Protein AF-A0A399SL39-F1 (afdb_monomer_lite)

Sequence (217 aa):
RERREREAREADARERDERDRRAREEETARQSQSQPIYVQAPVPPEKRGNRGFGVLIAVIAAILFALLYSLGTALLASVRNTDAFGEVFGRYIASPVFYVPTIAFLVLFVLLALLVNRGGWWAFVLGGLPVAILVYAAYVGTRLLQGGVMDLAPSEQALLLQRTVTFPDGILAGFLARELVTWLGAGISARGRRIKAKNVEARAEYDRKLAEQPDHR

pLDDT: mean 86.73, std 11.04, range [43.34, 98.5]

Structure (mmCIF, N/CA/C/O backbone):
data_AF-A0A399SL39-F1
#
_entry.id   AF-A0A399SL39-F1
#
loop_
_atom_site.group_PDB
_atom_site.id
_atom_site.type_symbol
_atom_site.label_atom_id
_atom_site.label_alt_id
_atom_site.label_comp_id
_atom_site.label_asym_id
_atom_site.label_entity_id
_atom_site.label_seq_id
_atom_site.pdbx_PDB_ins_code
_atom_site.Cartn_x
_atom_site.Cartn_y
_atom_site.Cartn_z
_atom_site.occupancy
_atom_site.B_iso_or_equiv
_atom_site.auth_seq_id
_atom_site.auth_comp_id
_atom_site.auth_asym_id
_atom_site.auth_atom_id
_atom_site.pdbx_PDB_model_num
ATOM 1 N N . ARG A 1 1 ? -68.298 -32.345 89.738 1.00 60.78 1 ARG A N 1
ATOM 2 C CA . ARG A 1 1 ? -68.455 -32.289 88.261 1.00 60.78 1 ARG A CA 1
ATOM 3 C C . ARG A 1 1 ? -67.929 -30.968 87.702 1.00 60.78 1 ARG A C 1
ATOM 5 O O . ARG A 1 1 ? -67.097 -31.016 86.813 1.00 60.78 1 ARG A O 1
ATOM 12 N N . GLU A 1 2 ? -68.265 -29.834 88.316 1.00 64.31 2 GLU A N 1
ATOM 13 C CA . GLU A 1 2 ? -67.859 -28.482 87.882 1.00 64.31 2 GLU A CA 1
ATOM 14 C C . GLU A 1 2 ? -66.343 -28.245 87.736 1.00 64.31 2 GLU A C 1
ATOM 16 O O . GLU A 1 2 ? -65.915 -27.561 86.812 1.00 64.31 2 GLU A O 1
ATOM 21 N N . ARG A 1 3 ? -65.504 -28.841 88.597 1.00 63.28 3 ARG A N 1
ATOM 22 C CA . ARG A 1 3 ? -64.037 -28.704 88.504 1.00 63.28 3 ARG A CA 1
ATOM 23 C C . ARG A 1 3 ? -63.455 -29.356 87.242 1.00 63.28 3 ARG A C 1
ATOM 25 O O . ARG A 1 3 ? -62.600 -28.765 86.600 1.00 63.28 3 ARG A O 1
ATOM 32 N N . ARG A 1 4 ? -63.994 -30.516 86.842 1.00 65.31 4 ARG A N 1
ATOM 33 C CA . ARG A 1 4 ? -63.589 -31.224 85.613 1.00 65.31 4 ARG A CA 1
ATOM 34 C C . ARG A 1 4 ? -64.051 -30.495 84.351 1.00 65.31 4 ARG A C 1
ATOM 36 O O . ARG A 1 4 ? -63.364 -30.533 83.344 1.00 65.31 4 ARG A O 1
ATOM 43 N N . GLU A 1 5 ? -65.196 -29.816 84.407 1.00 68.88 5 GLU A N 1
ATOM 44 C CA . GLU A 1 5 ? -65.688 -28.997 83.291 1.00 68.88 5 GLU A CA 1
ATOM 45 C C . GLU A 1 5 ? -64.889 -27.702 83.120 1.00 68.88 5 GLU A C 1
ATOM 47 O O . GLU A 1 5 ? -64.676 -27.268 81.992 1.00 68.88 5 GLU A O 1
ATOM 52 N N . ARG A 1 6 ? -64.411 -27.095 84.215 1.00 69.94 6 ARG A N 1
ATOM 53 C CA . ARG A 1 6 ? -63.476 -25.959 84.152 1.00 69.94 6 ARG A CA 1
ATOM 54 C C . ARG A 1 6 ? -62.113 -26.380 83.615 1.00 69.94 6 ARG A C 1
ATOM 56 O O . ARG A 1 6 ? -61.619 -25.738 82.700 1.00 69.94 6 ARG A O 1
ATOM 63 N N . GLU A 1 7 ? -61.570 -27.493 84.102 1.00 72.38 7 GLU A N 1
ATOM 64 C CA . GLU A 1 7 ? -60.313 -28.065 83.600 1.00 72.38 7 GLU A CA 1
ATOM 65 C C . GLU A 1 7 ? -60.412 -28.430 82.107 1.00 72.38 7 GLU A C 1
ATOM 67 O O . GLU A 1 7 ? -59.489 -28.153 81.349 1.00 72.38 7 GLU A O 1
ATOM 72 N N . ALA A 1 8 ? -61.553 -28.965 81.651 1.00 72.12 8 ALA A N 1
ATOM 73 C CA . ALA A 1 8 ? -61.793 -29.247 80.235 1.00 72.12 8 ALA A CA 1
ATOM 74 C C . ALA A 1 8 ? -61.893 -27.972 79.377 1.00 72.12 8 ALA A C 1
ATOM 76 O O . ALA A 1 8 ? -61.354 -27.938 78.275 1.00 72.12 8 ALA A O 1
ATOM 77 N N . ARG A 1 9 ? -62.539 -26.908 79.877 1.00 73.62 9 ARG A N 1
ATOM 78 C CA . ARG A 1 9 ? -62.607 -25.606 79.183 1.00 73.62 9 ARG A CA 1
ATOM 79 C C . ARG A 1 9 ? -61.253 -24.900 79.140 1.00 73.62 9 ARG A C 1
ATOM 81 O O . ARG A 1 9 ? -60.938 -24.260 78.146 1.00 73.62 9 ARG A O 1
ATOM 88 N N . GLU A 1 10 ? -60.457 -25.014 80.198 1.00 76.62 10 GLU A N 1
ATOM 89 C CA . GLU A 1 10 ? -59.098 -24.467 80.247 1.00 76.62 10 GLU A CA 1
ATOM 90 C C . GLU A 1 10 ? -58.142 -25.241 79.334 1.00 76.62 10 GLU A C 1
ATOM 92 O O . GLU A 1 10 ? -57.312 -24.625 78.669 1.00 76.62 10 GLU A O 1
ATOM 97 N N . ALA A 1 11 ? -58.272 -26.568 79.256 1.00 75.62 11 ALA A N 1
ATOM 98 C CA . ALA A 1 11 ? -57.513 -27.390 78.316 1.00 75.62 11 ALA A CA 1
ATOM 99 C C . ALA A 1 11 ? -57.854 -27.044 76.857 1.00 75.62 11 ALA A C 1
ATOM 101 O O . ALA A 1 11 ? -56.955 -26.843 76.045 1.00 75.62 11 ALA A O 1
ATOM 102 N N . ASP A 1 12 ? -59.141 -26.882 76.549 1.00 79.06 12 ASP A N 1
ATOM 103 C CA . ASP A 1 12 ? -59.622 -26.498 75.219 1.00 79.06 12 ASP A CA 1
ATOM 104 C C . ASP A 1 12 ? -59.214 -25.060 74.837 1.00 79.06 12 ASP A C 1
ATOM 106 O O . ASP A 1 12 ? -58.865 -24.783 73.690 1.00 79.06 12 ASP A O 1
ATOM 110 N N . ALA A 1 13 ? -59.172 -24.136 75.803 1.00 79.62 13 ALA A N 1
ATOM 111 C CA . ALA A 1 13 ? -58.650 -22.787 75.588 1.00 79.62 13 ALA A CA 1
ATOM 112 C C . ALA A 1 13 ? -57.142 -22.790 75.278 1.00 79.62 13 ALA A C 1
ATOM 114 O O . ALA A 1 13 ? -56.707 -22.086 74.370 1.00 79.62 13 ALA A O 1
ATOM 115 N N . ARG A 1 14 ? -56.353 -23.613 75.983 1.00 81.06 14 ARG A N 1
ATOM 116 C CA . ARG A 1 14 ? -54.909 -23.767 75.724 1.00 81.06 14 ARG A CA 1
ATOM 117 C C . ARG A 1 14 ? -54.635 -24.391 74.359 1.00 81.06 14 ARG A C 1
ATOM 119 O O . ARG A 1 14 ? -53.731 -23.942 73.663 1.00 81.06 14 ARG A O 1
ATOM 126 N N . GLU A 1 15 ? -55.430 -25.379 73.952 1.00 81.12 15 GLU A N 1
ATOM 127 C CA . GLU A 1 15 ? -55.302 -25.978 72.620 1.00 81.12 15 GLU A CA 1
ATOM 128 C C . GLU A 1 15 ? -55.581 -24.980 71.491 1.00 81.12 15 GLU A C 1
ATOM 130 O O . GLU A 1 15 ? -54.903 -25.019 70.463 1.00 81.12 15 GLU A O 1
ATOM 135 N N . ARG A 1 16 ? -56.568 -24.090 71.653 1.00 81.00 16 ARG A N 1
ATOM 136 C CA . ARG A 1 16 ? -56.848 -23.036 70.663 1.00 81.00 16 ARG A CA 1
ATOM 137 C C . ARG A 1 16 ? -55.692 -22.049 70.560 1.00 81.00 16 ARG A C 1
ATOM 139 O O . ARG A 1 16 ? -55.255 -21.752 69.454 1.00 81.00 16 ARG A O 1
ATOM 146 N N . ASP A 1 17 ? -55.160 -21.617 71.699 1.00 83.81 17 ASP A N 1
ATOM 147 C CA . ASP A 1 17 ? -54.055 -20.657 71.757 1.00 83.81 17 ASP A CA 1
ATOM 148 C C . ASP A 1 17 ? -52.772 -21.233 71.127 1.00 83.81 17 ASP A C 1
ATOM 150 O O . ASP A 1 17 ? -52.063 -20.558 70.379 1.00 83.81 17 ASP A O 1
ATOM 154 N N . GLU A 1 18 ? -52.506 -22.529 71.336 1.00 83.31 18 GLU A N 1
ATOM 155 C CA . GLU A 1 18 ? -51.413 -23.230 70.657 1.00 83.31 18 GLU A CA 1
ATOM 156 C C . GLU A 1 18 ? -51.621 -23.350 69.143 1.00 83.31 18 GLU A C 1
ATOM 158 O O . GLU A 1 18 ? -50.657 -23.202 68.388 1.00 83.31 18 GLU A O 1
ATOM 163 N N . ARG A 1 19 ? -52.848 -23.619 68.676 1.00 82.19 19 ARG A N 1
ATOM 164 C CA . ARG A 1 19 ? -53.149 -23.677 67.234 1.00 82.19 19 ARG A CA 1
ATOM 165 C C . ARG A 1 19 ? -52.957 -22.320 66.575 1.00 82.19 19 ARG A C 1
ATOM 167 O O . ARG A 1 19 ? -52.324 -22.251 65.524 1.00 82.19 19 ARG A O 1
ATOM 174 N N . ASP A 1 20 ? -53.434 -21.257 67.210 1.00 83.75 20 ASP A N 1
ATOM 175 C CA . ASP A 1 20 ? -53.299 -19.893 66.701 1.00 83.75 20 ASP A CA 1
ATOM 176 C C . ASP A 1 20 ? -51.832 -19.452 66.665 1.00 83.75 20 ASP A C 1
ATOM 178 O O . ASP A 1 20 ? -51.398 -18.777 65.729 1.00 83.75 20 ASP A O 1
ATOM 182 N N . ARG A 1 21 ? -51.033 -19.877 67.650 1.00 82.19 21 ARG A N 1
ATOM 183 C CA . ARG A 1 21 ? -49.592 -19.620 67.676 1.00 82.19 21 ARG A CA 1
ATOM 184 C C . ARG A 1 21 ? -48.855 -20.346 66.550 1.00 82.19 21 ARG A C 1
ATOM 186 O O . ARG A 1 21 ? -48.078 -19.711 65.843 1.00 82.19 21 ARG A O 1
ATOM 193 N N . ARG A 1 22 ? -49.149 -21.632 66.326 1.00 83.31 22 ARG A N 1
ATOM 194 C CA . ARG A 1 22 ? -48.577 -22.405 65.206 1.00 83.31 22 ARG A CA 1
ATOM 195 C C . ARG A 1 22 ? -48.982 -21.824 63.854 1.00 83.31 22 ARG A C 1
ATOM 197 O O . ARG A 1 22 ? -48.139 -21.710 62.975 1.00 83.31 22 ARG A O 1
ATOM 204 N N . ALA A 1 23 ? -50.234 -21.388 63.707 1.00 80.50 23 ALA A N 1
ATOM 205 C CA . ALA A 1 23 ? -50.705 -20.741 62.485 1.00 80.50 23 ALA A CA 1
ATOM 206 C C . ALA A 1 23 ? -49.932 -19.445 62.189 1.00 80.50 23 ALA A C 1
ATOM 208 O O . ALA A 1 23 ? -49.506 -19.236 61.055 1.00 80.50 23 ALA A O 1
ATOM 209 N N . ARG A 1 24 ? -49.667 -18.613 63.208 1.00 80.56 24 ARG A N 1
ATOM 210 C CA . ARG A 1 24 ? -48.833 -17.407 63.052 1.00 80.56 24 ARG A CA 1
ATOM 211 C C . ARG A 1 24 ? -47.381 -17.741 62.729 1.00 80.56 24 ARG A C 1
ATOM 213 O O . ARG A 1 24 ? -46.778 -17.068 61.899 1.00 80.56 24 ARG A O 1
ATOM 220 N N . GLU A 1 25 ? -46.809 -18.760 63.362 1.00 79.62 25 GLU A N 1
ATOM 221 C CA . GLU A 1 25 ? -45.439 -19.211 63.085 1.00 79.62 25 GLU A CA 1
ATOM 222 C C . GLU A 1 25 ? -45.306 -19.747 61.649 1.00 79.62 25 GLU A C 1
ATOM 224 O O . GLU A 1 25 ? -44.358 -19.392 60.948 1.00 79.62 25 GLU A O 1
ATOM 229 N N . GLU A 1 26 ? -46.290 -20.510 61.166 1.00 75.62 26 GLU A N 1
ATOM 230 C CA . GLU A 1 26 ? -46.360 -20.972 59.777 1.00 75.62 26 GLU A CA 1
ATOM 231 C C . GLU A 1 26 ? -46.535 -19.817 58.783 1.00 75.62 26 GLU A C 1
ATOM 233 O O . GLU A 1 26 ? -45.897 -19.806 57.730 1.00 75.62 26 GLU A O 1
ATOM 238 N N . GLU A 1 27 ? -47.372 -18.830 59.102 1.00 72.44 27 GLU A N 1
ATOM 239 C CA . GLU A 1 27 ? -47.588 -17.653 58.257 1.00 72.44 27 GLU A CA 1
ATOM 240 C C . GLU A 1 27 ? -46.321 -16.786 58.167 1.00 72.44 27 GLU A C 1
ATOM 242 O O . GLU A 1 27 ? -45.929 -16.354 57.080 1.00 72.44 27 GLU A O 1
ATOM 247 N N . THR A 1 28 ? -45.602 -16.640 59.284 1.00 71.31 28 THR A N 1
ATOM 248 C CA . THR A 1 28 ? -44.315 -15.926 59.353 1.00 71.31 28 THR A CA 1
ATOM 249 C C . THR A 1 28 ? -43.212 -16.680 58.598 1.00 71.31 28 THR A C 1
ATOM 251 O O . THR A 1 28 ? -42.404 -16.073 57.887 1.00 71.31 28 THR A O 1
ATOM 254 N N . ALA A 1 29 ? -43.196 -18.014 58.691 1.00 67.88 29 ALA A N 1
ATOM 255 C CA . ALA A 1 29 ? -42.270 -18.868 57.949 1.00 67.88 29 ALA A CA 1
ATOM 256 C C . ALA A 1 29 ? -42.521 -18.822 56.432 1.00 67.88 29 ALA A C 1
ATOM 258 O O . ALA A 1 29 ? -41.568 -18.809 55.652 1.00 67.88 29 ALA A O 1
ATOM 259 N N . ARG A 1 30 ? -43.789 -18.738 56.002 1.00 64.38 30 ARG A N 1
ATOM 260 C CA . ARG A 1 30 ? -44.157 -18.569 54.586 1.00 64.38 30 ARG A CA 1
ATOM 261 C C . ARG A 1 30 ? -43.791 -17.184 54.053 1.00 64.38 30 ARG A C 1
ATOM 263 O O . ARG A 1 30 ? -43.319 -17.091 52.926 1.00 64.38 30 ARG A O 1
ATOM 270 N N . GLN A 1 31 ? -43.942 -16.127 54.854 1.00 61.81 31 GLN A N 1
ATOM 271 C CA . GLN A 1 31 ? -43.540 -14.769 54.460 1.00 61.81 31 GLN A CA 1
ATOM 272 C C . GLN A 1 31 ? -42.016 -14.589 54.341 1.00 61.81 31 GLN A C 1
ATOM 274 O O . GLN A 1 31 ? -41.569 -13.715 53.603 1.00 61.81 31 GLN A O 1
ATOM 279 N N . SER A 1 32 ? -41.211 -15.427 55.003 1.00 60.56 32 SER A N 1
ATOM 280 C CA . SER A 1 32 ? -39.740 -15.352 54.940 1.00 60.56 32 SER A CA 1
ATOM 281 C C . SER A 1 32 ? -39.110 -16.120 53.767 1.00 60.56 32 SER A C 1
ATOM 283 O O . SER A 1 32 ? -37.898 -16.040 53.567 1.00 60.56 32 SER A O 1
ATOM 285 N N . GLN A 1 33 ? -39.892 -16.835 52.948 1.00 58.19 33 GLN A N 1
ATOM 286 C CA . GLN A 1 33 ? -39.386 -17.471 51.725 1.00 58.19 33 GLN A CA 1
ATOM 287 C C . GLN A 1 33 ? -39.310 -16.460 50.570 1.00 58.19 33 GLN A C 1
ATOM 289 O O . GLN A 1 33 ? -40.060 -16.524 49.598 1.00 58.19 33 GLN A O 1
ATOM 294 N N . SER A 1 34 ? -38.376 -15.514 50.677 1.00 57.47 34 SER A N 1
ATOM 295 C CA . SER A 1 34 ? -37.960 -14.676 49.551 1.00 57.47 34 SER A CA 1
ATOM 296 C C . SER A 1 34 ? -37.278 -15.570 48.514 1.00 57.47 34 SER A C 1
ATOM 298 O O . SER A 1 34 ? -36.166 -16.052 48.735 1.00 57.47 34 SER A O 1
ATOM 300 N N . GLN A 1 35 ? -37.965 -15.869 47.410 1.00 59.47 35 GLN A N 1
ATOM 301 C CA . GLN A 1 35 ? -37.360 -16.656 46.341 1.00 59.47 35 GLN A CA 1
ATOM 302 C C . GLN A 1 35 ? -36.210 -15.861 45.704 1.00 59.47 35 GLN A C 1
ATOM 304 O O . GLN A 1 35 ? -36.414 -14.703 45.330 1.00 59.47 35 GLN A O 1
ATOM 309 N N . PRO A 1 36 ? -35.009 -16.448 45.562 1.00 60.78 36 PRO A N 1
ATOM 310 C CA . PRO A 1 36 ? -33.877 -15.749 44.977 1.00 60.78 36 PRO A CA 1
ATOM 311 C C . PRO A 1 36 ? -34.174 -15.400 43.513 1.00 60.78 36 PRO A C 1
ATOM 313 O O . PRO A 1 36 ? -34.357 -16.272 42.663 1.00 60.78 36 PRO A O 1
ATOM 316 N N . ILE A 1 37 ? -34.225 -14.100 43.218 1.00 64.38 37 ILE A N 1
ATOM 317 C CA . ILE A 1 37 ? -34.306 -13.581 41.852 1.00 64.38 37 ILE A CA 1
ATOM 318 C C . ILE A 1 37 ? -32.942 -13.818 41.200 1.00 64.38 37 ILE A C 1
ATOM 320 O O . ILE A 1 37 ? -31.954 -13.175 41.550 1.00 64.38 37 ILE A O 1
ATOM 324 N N . TYR A 1 38 ? -32.884 -14.745 40.244 1.00 54.91 38 TYR A N 1
ATOM 325 C CA . TYR A 1 38 ? -31.693 -14.979 39.431 1.00 54.91 38 TYR A CA 1
ATOM 326 C C . TYR A 1 38 ? -31.465 -13.788 38.493 1.00 54.91 38 TYR A C 1
ATOM 328 O O . TYR A 1 38 ? -32.036 -13.703 37.404 1.00 54.91 38 TYR A O 1
ATOM 336 N N . VAL A 1 39 ? -30.622 -12.850 38.920 1.00 66.06 39 VAL A N 1
ATOM 337 C CA . VAL A 1 39 ? -30.090 -11.791 38.059 1.00 66.06 39 VAL A CA 1
ATOM 338 C C . VAL A 1 39 ? -29.145 -12.421 37.041 1.00 66.06 39 VAL A C 1
ATOM 340 O O . VAL A 1 39 ? -28.149 -13.048 37.397 1.00 66.06 39 VAL A O 1
ATOM 343 N N . GLN A 1 40 ? -29.462 -12.273 35.755 1.00 65.50 40 GLN A N 1
ATOM 344 C CA . GLN A 1 40 ? -28.566 -12.706 34.687 1.00 65.50 40 GLN A CA 1
ATOM 345 C C . GLN A 1 40 ? -27.257 -11.915 34.784 1.00 65.50 40 GLN A C 1
ATOM 347 O O . GLN A 1 40 ? -27.268 -10.681 34.792 1.00 65.50 40 GLN A O 1
ATOM 352 N N . ALA A 1 41 ? -26.130 -12.624 34.865 1.00 65.44 41 ALA A N 1
ATOM 353 C CA . ALA A 1 41 ? -24.814 -12.003 34.809 1.00 65.44 41 ALA A CA 1
ATOM 354 C C . ALA A 1 41 ? -24.672 -11.220 33.485 1.00 65.44 41 ALA A C 1
ATOM 356 O O . ALA A 1 41 ? -25.094 -11.726 32.437 1.00 65.44 41 ALA A O 1
ATOM 357 N N . PRO A 1 42 ? -24.099 -10.002 33.485 1.00 69.25 42 PRO A N 1
ATOM 358 C CA . PRO A 1 42 ? -23.932 -9.233 32.263 1.00 69.25 42 PRO A CA 1
ATOM 359 C C . PRO A 1 42 ? -23.051 -10.016 31.282 1.00 69.25 42 PRO A C 1
ATOM 361 O O . PRO A 1 42 ? -22.055 -10.622 31.677 1.00 69.25 42 PRO A O 1
ATOM 364 N N . VAL A 1 43 ? -23.391 -10.005 29.992 1.00 75.50 43 VAL A N 1
ATOM 365 C CA . VAL A 1 43 ? -22.576 -10.662 28.958 1.00 75.50 43 VAL A CA 1
ATOM 366 C C . VAL A 1 43 ? -21.436 -9.722 28.546 1.00 75.50 43 VAL A C 1
ATOM 368 O O . VAL A 1 43 ? -21.699 -8.551 28.250 1.00 75.50 43 VAL A O 1
ATOM 371 N N . PRO A 1 44 ? -20.168 -10.178 28.519 1.00 76.06 44 PRO A N 1
ATOM 372 C CA . PRO A 1 44 ? -19.044 -9.325 28.151 1.00 76.06 44 PRO A CA 1
ATOM 373 C C . PRO A 1 44 ? -19.155 -8.839 26.696 1.00 76.06 44 PRO A C 1
ATOM 375 O O . PRO A 1 44 ? -19.464 -9.632 25.806 1.00 76.06 44 PRO A O 1
ATOM 378 N N . PRO A 1 45 ? -18.863 -7.552 26.416 1.00 81.06 45 PRO A N 1
ATOM 379 C CA . PRO A 1 45 ? -18.994 -7.002 25.073 1.00 81.06 45 PRO A CA 1
ATOM 380 C C . PRO A 1 45 ? -17.917 -7.551 24.129 1.00 81.06 45 PRO A C 1
ATOM 382 O O . PRO A 1 45 ? -16.725 -7.586 24.459 1.00 81.06 45 PRO A O 1
ATOM 385 N N . GLU A 1 46 ? -18.321 -7.917 22.912 1.00 80.81 46 GLU A N 1
ATOM 386 C CA . GLU A 1 46 ? -17.395 -8.357 21.870 1.00 80.81 46 GLU A CA 1
ATOM 387 C C . GLU A 1 46 ? -16.502 -7.211 21.374 1.00 80.81 46 GLU A C 1
ATOM 389 O O . GLU A 1 46 ? -16.952 -6.105 21.053 1.00 80.81 46 GLU A O 1
ATOM 394 N N . LYS A 1 47 ? -15.198 -7.481 21.251 1.00 74.44 47 LYS A N 1
ATOM 395 C CA . LYS A 1 47 ? -14.230 -6.498 20.752 1.00 74.44 47 LYS A CA 1
ATOM 396 C C . LYS A 1 47 ? -14.339 -6.379 19.233 1.00 74.44 47 LYS A C 1
ATOM 398 O O . LYS A 1 47 ? -13.798 -7.204 18.500 1.00 74.44 47 LYS A O 1
ATOM 403 N N . ARG A 1 48 ? -14.941 -5.293 18.742 1.00 77.94 48 ARG A N 1
ATOM 404 C CA . ARG A 1 48 ? -14.971 -4.990 17.300 1.00 77.94 48 ARG A CA 1
ATOM 405 C C . ARG A 1 48 ? -13.557 -4.704 16.777 1.00 77.94 48 ARG A C 1
ATOM 407 O O . ARG A 1 48 ? -12.824 -3.905 17.366 1.00 77.94 48 ARG A O 1
ATOM 414 N N . GLY A 1 49 ? -13.169 -5.349 15.675 1.00 78.81 49 GLY A N 1
ATOM 415 C CA . GLY A 1 49 ? -11.861 -5.184 15.025 1.00 78.81 49 GLY A CA 1
ATOM 416 C C . GLY A 1 49 ? -11.872 -4.208 13.840 1.00 78.81 49 GLY A C 1
ATOM 417 O O . GLY A 1 49 ? -12.920 -3.919 13.273 1.00 78.81 49 GLY A O 1
ATOM 418 N N . ASN A 1 50 ? -10.690 -3.727 13.433 1.00 87.38 50 ASN A N 1
ATOM 419 C CA . ASN A 1 50 ? -10.505 -2.860 12.252 1.00 87.38 50 ASN A CA 1
ATOM 420 C C . ASN A 1 50 ? -9.766 -3.566 11.093 1.00 87.38 50 ASN A C 1
ATOM 422 O O . ASN A 1 50 ? -9.506 -2.961 10.057 1.00 87.38 50 ASN A O 1
ATOM 426 N N . ARG A 1 51 ? -9.420 -4.851 11.260 1.00 87.94 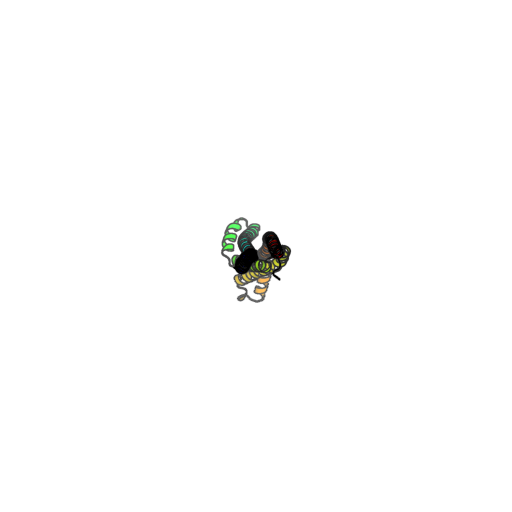51 ARG A N 1
ATOM 427 C CA . ARG A 1 51 ? -8.563 -5.603 10.326 1.00 87.94 51 ARG A CA 1
ATOM 428 C C . ARG A 1 51 ? -9.157 -5.693 8.921 1.00 87.94 51 ARG A C 1
ATOM 430 O O . ARG A 1 51 ? -8.482 -5.344 7.964 1.00 87.94 51 ARG A O 1
ATOM 437 N N . GLY A 1 52 ? -10.430 -6.083 8.808 1.00 89.12 52 GLY A N 1
ATOM 438 C CA . GLY A 1 52 ? -11.105 -6.204 7.510 1.00 89.12 52 GLY A CA 1
ATOM 439 C C . GLY A 1 52 ? -11.191 -4.877 6.752 1.00 89.12 52 GLY A C 1
ATOM 440 O O . GLY A 1 52 ? -10.982 -4.841 5.545 1.00 89.12 52 GLY A O 1
ATOM 441 N N . PHE A 1 53 ? -11.400 -3.766 7.466 1.00 91.88 53 PHE A N 1
ATOM 442 C CA . PHE A 1 53 ? -11.375 -2.437 6.853 1.00 91.88 53 PHE A CA 1
ATOM 443 C C . PHE A 1 53 ? -9.976 -2.070 6.344 1.00 91.88 53 PHE A C 1
ATOM 445 O O . PHE A 1 53 ? -9.852 -1.527 5.253 1.00 91.88 53 PHE A O 1
ATOM 452 N N . GLY A 1 54 ? -8.925 -2.407 7.098 1.00 93.62 54 GLY A N 1
ATOM 453 C CA . GLY A 1 54 ? -7.544 -2.216 6.654 1.00 93.62 54 GLY A CA 1
ATOM 454 C C . GLY A 1 54 ? -7.232 -2.961 5.353 1.00 93.62 54 GLY A C 1
ATOM 455 O O . GLY A 1 54 ? -6.674 -2.366 4.437 1.00 93.62 54 GLY A O 1
ATOM 456 N N . VAL A 1 55 ? -7.661 -4.223 5.239 1.00 95.94 55 VAL A N 1
ATOM 457 C CA . VAL A 1 55 ? -7.494 -5.025 4.013 1.00 95.94 55 VAL A CA 1
ATOM 458 C C . VAL A 1 55 ? -8.258 -4.413 2.838 1.00 95.94 55 VAL A C 1
ATOM 460 O O . VAL A 1 55 ? -7.687 -4.256 1.764 1.00 95.94 55 VAL A O 1
ATOM 463 N N . LEU A 1 56 ? -9.518 -4.009 3.039 1.00 96.19 56 LEU A N 1
ATOM 464 C CA . LEU A 1 56 ? -10.314 -3.354 1.995 1.00 96.19 56 LEU A CA 1
ATOM 465 C C . LEU A 1 56 ? -9.622 -2.093 1.461 1.00 96.19 56 LEU A C 1
ATOM 467 O O . LEU A 1 56 ? -9.523 -1.902 0.251 1.00 96.19 56 LEU A O 1
ATOM 471 N N . ILE A 1 57 ? -9.116 -1.246 2.360 1.00 96.31 57 ILE A N 1
ATOM 472 C CA . ILE A 1 57 ? -8.395 -0.034 1.968 1.00 96.31 57 ILE A CA 1
ATOM 473 C C . ILE A 1 57 ? -7.098 -0.375 1.230 1.00 96.31 57 ILE A C 1
ATOM 475 O O . ILE A 1 57 ? -6.784 0.299 0.255 1.00 96.31 57 ILE A O 1
ATOM 479 N N . ALA A 1 58 ? -6.373 -1.421 1.631 1.00 96.75 58 ALA A N 1
ATOM 480 C CA . ALA A 1 58 ? -5.175 -1.859 0.919 1.00 96.75 58 ALA A CA 1
ATOM 481 C C . ALA A 1 58 ? -5.482 -2.352 -0.510 1.00 96.75 58 ALA A C 1
ATOM 483 O O . ALA A 1 58 ? -4.729 -2.050 -1.432 1.00 96.75 58 ALA A O 1
ATOM 484 N N . VAL A 1 59 ? -6.614 -3.031 -0.724 1.00 98.12 59 VAL A N 1
ATOM 485 C CA . VAL A 1 59 ? -7.072 -3.420 -2.072 1.00 98.12 59 VAL A CA 1
ATOM 486 C C . VAL A 1 59 ? -7.399 -2.189 -2.919 1.00 98.12 59 VAL A C 1
ATOM 488 O O . VAL A 1 59 ? -6.921 -2.075 -4.045 1.00 98.12 59 VAL A O 1
ATOM 491 N N . ILE A 1 60 ? -8.153 -1.230 -2.371 1.00 98.12 60 ILE A N 1
ATOM 492 C CA . ILE A 1 60 ? -8.456 0.036 -3.061 1.00 98.12 60 ILE A CA 1
ATOM 493 C C 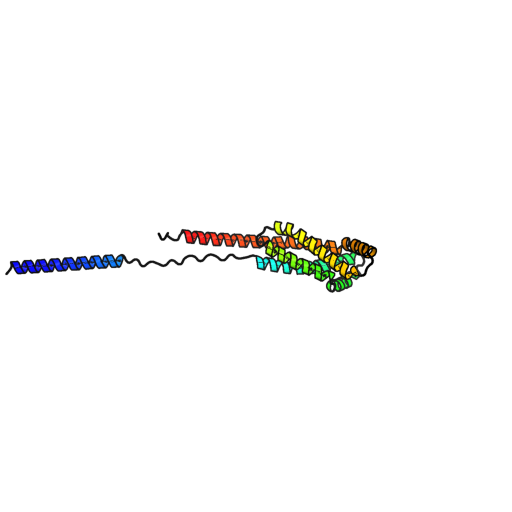. ILE A 1 60 ? -7.160 0.783 -3.395 1.00 98.12 60 ILE A C 1
ATOM 495 O O . ILE A 1 60 ? -6.995 1.283 -4.506 1.00 98.12 60 ILE A O 1
ATOM 499 N N . ALA A 1 61 ? -6.215 0.817 -2.458 1.00 97.69 61 ALA A N 1
ATOM 500 C CA . ALA A 1 61 ? -4.911 1.423 -2.660 1.00 97.69 61 ALA A CA 1
ATOM 501 C C . ALA A 1 61 ? -4.139 0.763 -3.799 1.00 97.69 61 ALA A C 1
ATOM 503 O O . ALA A 1 61 ? -3.494 1.468 -4.561 1.00 97.69 61 ALA A O 1
ATOM 504 N N . ALA A 1 62 ? -4.195 -0.564 -3.928 1.00 98.06 62 ALA A N 1
ATOM 505 C CA . ALA A 1 62 ? -3.507 -1.276 -4.999 1.00 98.06 62 ALA A CA 1
ATOM 506 C C . ALA A 1 62 ? -4.108 -0.968 -6.374 1.00 98.06 62 ALA A C 1
ATOM 508 O O . ALA A 1 62 ? -3.370 -0.807 -7.341 1.00 98.06 62 ALA A O 1
ATOM 509 N N . ILE A 1 63 ? -5.432 -0.809 -6.456 1.00 97.69 63 ILE A N 1
ATOM 510 C CA . ILE A 1 63 ? -6.103 -0.365 -7.686 1.00 97.69 63 ILE A CA 1
ATOM 511 C C . ILE A 1 63 ? -5.661 1.061 -8.046 1.00 97.69 63 ILE A C 1
ATOM 513 O O . ILE A 1 63 ? -5.300 1.326 -9.191 1.00 97.69 63 ILE A O 1
ATOM 517 N N . LEU A 1 64 ? -5.635 1.971 -7.065 1.00 98.00 64 LEU A N 1
ATOM 518 C CA . LEU A 1 64 ? -5.146 3.338 -7.266 1.00 98.00 64 LEU A CA 1
ATOM 519 C C . LEU A 1 64 ? -3.667 3.362 -7.655 1.00 98.00 64 LEU A C 1
ATOM 521 O O . LEU A 1 64 ? -3.289 4.109 -8.550 1.00 98.00 64 LEU A O 1
ATOM 525 N N . PHE A 1 65 ? -2.846 2.527 -7.021 1.00 98.00 65 PHE A N 1
ATOM 526 C CA . PHE A 1 65 ? -1.436 2.369 -7.347 1.00 98.00 65 PHE A CA 1
ATOM 527 C C . PHE A 1 65 ? -1.273 1.956 -8.804 1.00 98.00 65 PHE A C 1
ATOM 529 O O . PHE A 1 65 ? -0.586 2.643 -9.547 1.00 98.00 65 PHE A O 1
ATOM 536 N N . ALA A 1 66 ? -1.955 0.893 -9.231 1.00 96.19 66 ALA A N 1
ATOM 537 C CA . ALA A 1 66 ? -1.904 0.397 -10.599 1.00 96.19 66 ALA A CA 1
ATOM 538 C C . ALA A 1 66 ? -2.289 1.488 -11.614 1.00 96.19 66 ALA A C 1
ATOM 540 O O . ALA A 1 66 ? -1.582 1.728 -12.598 1.00 96.19 66 ALA A O 1
ATOM 541 N N . LEU A 1 67 ? -3.385 2.200 -11.349 1.00 95.50 67 LEU A N 1
ATOM 542 C CA . LEU A 1 67 ? -3.864 3.266 -12.222 1.00 95.50 67 LEU A CA 1
ATOM 543 C C . LEU A 1 67 ? -2.877 4.440 -12.293 1.00 95.50 67 LEU A C 1
ATOM 545 O O . LEU A 1 67 ? -2.495 4.856 -13.383 1.00 95.50 67 LEU A O 1
ATOM 549 N N . LEU A 1 68 ? -2.417 4.949 -11.149 1.00 96.19 68 LEU A N 1
ATOM 550 C CA . LEU A 1 68 ? -1.471 6.067 -11.099 1.00 96.19 68 LEU A CA 1
ATOM 551 C C . LEU A 1 68 ? -0.105 5.690 -11.671 1.00 96.19 68 LEU A C 1
ATOM 553 O O . LEU A 1 68 ? 0.550 6.517 -12.302 1.00 96.19 68 LEU A O 1
ATOM 557 N N . TYR A 1 69 ? 0.321 4.447 -11.474 1.00 94.38 69 TYR A N 1
ATOM 558 C CA . TYR A 1 69 ? 1.613 3.967 -11.929 1.00 94.38 69 TYR A CA 1
ATOM 559 C C . TYR A 1 69 ? 1.662 3.806 -13.451 1.00 94.38 69 TYR A C 1
ATOM 561 O O . TYR A 1 69 ? 2.589 4.300 -14.099 1.00 94.38 69 TYR A O 1
ATOM 569 N N . SER A 1 70 ? 0.633 3.182 -14.033 1.00 93.12 70 SER A N 1
ATOM 570 C CA . SER A 1 70 ? 0.494 3.049 -15.489 1.00 93.12 70 SER A CA 1
ATOM 571 C C . SER A 1 70 ? 0.334 4.411 -16.166 1.00 93.12 70 SER A C 1
ATOM 573 O O . SER A 1 70 ? 1.051 4.710 -17.122 1.00 93.12 70 SER A O 1
ATOM 575 N N . LEU A 1 71 ? -0.535 5.272 -15.625 1.00 93.88 71 LEU A N 1
ATOM 576 C CA . LEU A 1 71 ? -0.745 6.620 -16.143 1.00 93.88 71 LEU A CA 1
ATOM 577 C C . LEU A 1 71 ? 0.526 7.467 -16.043 1.00 93.88 71 LEU A C 1
ATOM 579 O O . LEU A 1 71 ? 0.921 8.095 -17.020 1.00 93.88 71 LEU A O 1
ATOM 583 N N . GLY A 1 72 ? 1.197 7.455 -14.890 1.00 93.06 72 GLY A N 1
ATOM 584 C CA . GLY A 1 72 ? 2.429 8.210 -14.679 1.00 93.06 72 GLY A CA 1
ATOM 585 C C . GLY A 1 72 ? 3.564 7.742 -15.588 1.00 93.06 72 GLY A C 1
ATOM 586 O O . GLY A 1 72 ? 4.292 8.572 -16.126 1.00 93.06 72 GLY A O 1
ATOM 587 N N . THR A 1 73 ? 3.670 6.439 -15.853 1.00 90.75 73 THR A N 1
ATOM 588 C CA . THR A 1 73 ? 4.666 5.909 -16.796 1.00 90.75 73 THR A CA 1
ATOM 589 C C . THR A 1 73 ? 4.371 6.338 -18.234 1.00 90.75 73 THR A C 1
ATOM 591 O O . THR A 1 73 ? 5.279 6.764 -18.950 1.00 90.75 73 THR A O 1
ATOM 594 N N . ALA A 1 74 ? 3.105 6.290 -18.657 1.00 91.00 74 ALA A N 1
ATOM 595 C CA . ALA A 1 74 ? 2.702 6.763 -19.978 1.00 91.00 74 ALA A CA 1
ATOM 596 C C . ALA A 1 74 ? 2.911 8.283 -20.133 1.00 91.00 74 ALA A C 1
ATOM 598 O O . ALA A 1 74 ? 3.417 8.734 -21.163 1.00 91.00 74 ALA A O 1
ATOM 599 N N . LEU A 1 75 ? 2.619 9.074 -19.092 1.00 92.31 75 LEU A N 1
ATOM 600 C CA . LEU A 1 75 ? 2.920 10.510 -19.051 1.00 92.31 75 LEU A CA 1
ATOM 601 C C . LEU A 1 75 ? 4.424 10.775 -19.188 1.00 92.31 75 LEU A C 1
ATOM 603 O O . LEU A 1 75 ? 4.819 11.601 -20.005 1.00 92.31 75 LEU A O 1
ATOM 607 N N . LEU A 1 76 ? 5.267 10.051 -18.443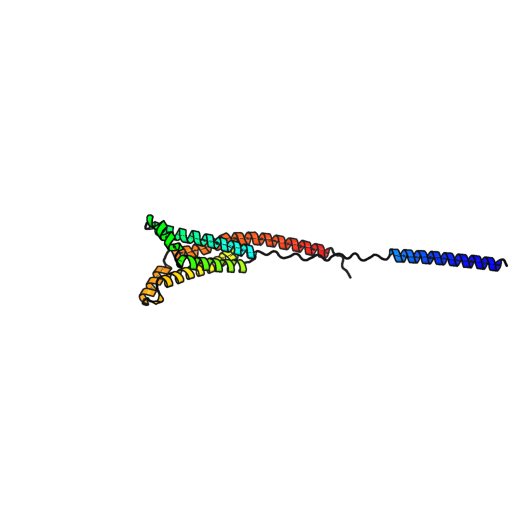 1.00 91.19 76 LEU A N 1
ATOM 608 C CA . LEU A 1 76 ? 6.726 10.187 -18.521 1.00 91.19 76 LEU A CA 1
ATOM 609 C C . LEU A 1 76 ? 7.260 9.897 -19.929 1.00 91.19 76 LEU A C 1
ATOM 611 O O . LEU A 1 76 ? 8.162 10.592 -20.398 1.00 91.19 76 LEU A O 1
ATOM 615 N N . ALA A 1 77 ? 6.700 8.905 -20.625 1.00 87.69 77 ALA A N 1
ATOM 616 C CA . ALA A 1 77 ? 7.052 8.636 -22.018 1.00 87.69 77 ALA A CA 1
ATOM 617 C C . ALA A 1 77 ? 6.595 9.764 -22.961 1.00 87.69 77 ALA A C 1
ATOM 619 O O . ALA A 1 77 ? 7.336 10.156 -23.867 1.00 87.69 77 ALA A O 1
ATOM 620 N N . SER A 1 78 ? 5.420 10.336 -22.692 1.00 89.88 78 SER A N 1
ATOM 621 C CA . SER A 1 78 ? 4.814 11.40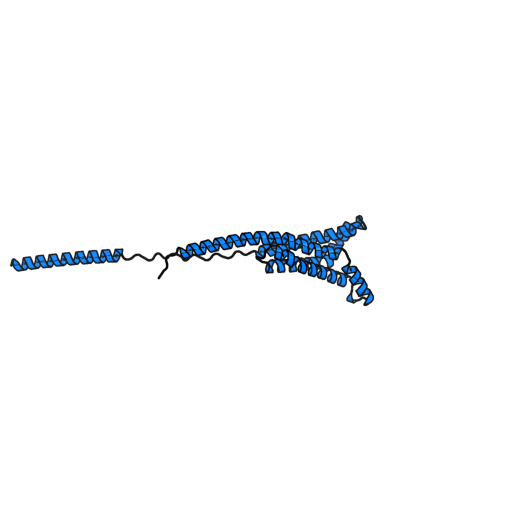2 -23.500 1.00 89.88 78 SER A CA 1
ATOM 622 C C . SER A 1 78 ? 5.604 12.712 -23.481 1.00 89.88 78 SER A C 1
ATOM 624 O O . SER A 1 78 ? 5.516 13.494 -24.422 1.00 89.88 78 SER A O 1
ATOM 626 N N . VAL A 1 79 ? 6.434 12.929 -22.451 1.00 89.88 79 VAL A N 1
ATOM 627 C CA . VAL A 1 79 ? 7.363 14.074 -22.374 1.00 89.88 79 VAL A CA 1
ATOM 628 C C . VAL A 1 79 ? 8.357 14.078 -23.541 1.00 89.88 79 VAL A C 1
ATOM 630 O O . VAL A 1 79 ? 8.783 15.141 -23.980 1.00 89.88 79 VAL A O 1
ATOM 633 N N . ARG A 1 80 ? 8.744 12.899 -24.044 1.00 87.81 80 ARG A N 1
ATOM 634 C CA . ARG A 1 80 ? 9.689 12.770 -25.167 1.00 87.81 80 ARG A CA 1
ATOM 635 C C . ARG A 1 80 ? 8.990 12.640 -26.515 1.00 87.81 80 ARG A C 1
ATOM 637 O O . ARG A 1 80 ? 9.560 13.035 -27.525 1.00 87.81 80 ARG A O 1
ATOM 644 N N . ASN A 1 81 ? 7.798 12.051 -26.530 1.00 89.38 81 ASN A N 1
ATOM 645 C CA . ASN A 1 81 ? 6.992 11.860 -27.729 1.00 89.38 81 ASN A CA 1
ATOM 646 C C . ASN A 1 81 ? 5.506 11.846 -27.349 1.00 89.38 81 ASN A C 1
ATOM 648 O O . ASN A 1 81 ? 5.031 10.865 -26.781 1.00 89.38 81 ASN A O 1
ATOM 652 N N . THR A 1 82 ? 4.778 12.915 -27.673 1.00 86.81 82 THR A N 1
ATOM 653 C CA . THR A 1 82 ? 3.380 13.114 -27.261 1.00 86.81 82 THR A CA 1
ATOM 654 C C . THR A 1 82 ? 2.434 12.028 -27.783 1.00 86.81 82 THR A C 1
ATOM 656 O O . THR A 1 82 ? 1.503 11.646 -27.077 1.00 86.81 82 THR A O 1
ATOM 659 N N . ASP A 1 83 ? 2.716 11.454 -28.954 1.00 90.44 83 ASP A N 1
ATOM 660 C CA . ASP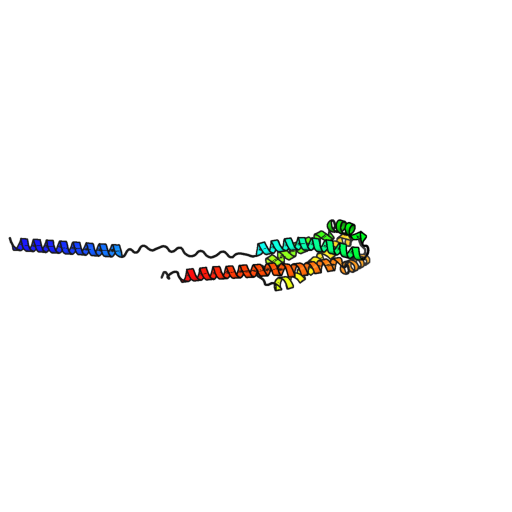 A 1 83 ? 1.874 10.418 -29.566 1.00 90.44 83 ASP A CA 1
ATOM 661 C C . ASP A 1 83 ? 2.092 9.028 -28.943 1.00 90.44 83 ASP A C 1
ATOM 663 O O . ASP A 1 83 ? 1.283 8.116 -29.119 1.00 90.44 83 ASP A O 1
ATOM 667 N N . ALA A 1 84 ? 3.160 8.855 -28.156 1.00 87.44 84 ALA A N 1
ATOM 668 C CA . ALA A 1 84 ? 3.512 7.570 -27.555 1.00 87.44 84 ALA A CA 1
ATOM 669 C C . ALA A 1 84 ? 2.590 7.158 -26.394 1.00 87.44 84 ALA A C 1
ATOM 671 O O . ALA A 1 84 ? 2.665 6.014 -25.946 1.00 87.44 84 ALA A O 1
ATOM 672 N N . PHE A 1 85 ? 1.728 8.053 -25.890 1.00 90.62 85 PHE A N 1
ATOM 673 C CA . PHE A 1 85 ? 0.916 7.803 -24.695 1.00 90.62 85 PHE A CA 1
ATOM 674 C C . PHE A 1 85 ? 0.105 6.504 -24.790 1.00 90.62 85 PHE A C 1
ATOM 676 O O . PHE A 1 85 ? 0.232 5.629 -23.932 1.00 90.62 85 PHE A O 1
ATOM 683 N N . GLY A 1 86 ? -0.716 6.368 -25.839 1.00 87.81 86 GLY A N 1
ATOM 684 C CA . GLY A 1 86 ? -1.639 5.239 -25.988 1.00 87.81 86 GLY A CA 1
ATOM 685 C C . GLY A 1 86 ? -0.915 3.905 -26.172 1.00 87.81 86 GLY A C 1
ATOM 686 O O . GLY A 1 86 ? -1.258 2.918 -25.519 1.00 87.81 86 GLY A O 1
ATOM 687 N N . GLU A 1 87 ? 0.129 3.888 -27.005 1.00 89.50 87 GLU A N 1
ATOM 688 C CA . GLU A 1 87 ? 0.953 2.698 -27.244 1.00 89.50 87 GLU A CA 1
ATOM 689 C C . GLU A 1 87 ? 1.675 2.256 -25.967 1.00 89.50 87 GLU A C 1
ATOM 691 O O . GLU A 1 87 ? 1.619 1.081 -25.589 1.00 89.50 87 GLU A O 1
ATOM 696 N N . VAL A 1 88 ? 2.336 3.194 -25.279 1.00 87.25 88 VAL A N 1
ATOM 697 C CA . VAL A 1 88 ? 3.090 2.903 -24.057 1.00 87.25 88 VAL A CA 1
ATOM 698 C C . VAL A 1 88 ? 2.151 2.431 -22.963 1.00 87.25 88 VAL A C 1
ATOM 700 O O . VAL A 1 88 ? 2.442 1.417 -22.341 1.00 87.25 88 VAL A O 1
ATOM 703 N N . PHE A 1 89 ? 1.017 3.100 -22.754 1.00 89.25 89 PHE A N 1
ATOM 704 C CA . PHE A 1 89 ? 0.032 2.700 -21.752 1.00 89.25 89 PHE A CA 1
ATOM 705 C C . PHE A 1 89 ? -0.471 1.266 -21.983 1.00 89.25 89 PHE A C 1
ATOM 707 O O . PHE A 1 89 ? -0.420 0.442 -21.067 1.00 89.25 89 PHE A O 1
ATOM 714 N N . GLY A 1 90 ? -0.878 0.940 -23.216 1.00 89.25 90 GLY A N 1
ATOM 715 C CA . GLY A 1 90 ? -1.355 -0.399 -23.572 1.00 89.25 90 GLY A CA 1
ATOM 716 C C . GLY A 1 90 ? -0.282 -1.478 -23.402 1.00 89.25 90 GLY A C 1
ATOM 717 O O . GLY A 1 90 ? -0.523 -2.505 -22.765 1.00 89.25 90 GLY A O 1
ATOM 718 N N . ARG A 1 91 ? 0.938 -1.224 -23.896 1.00 88.62 91 ARG A N 1
ATOM 719 C CA . ARG A 1 91 ? 2.077 -2.143 -23.728 1.00 88.62 91 ARG A CA 1
ATOM 720 C C . ARG A 1 91 ? 2.450 -2.318 -22.257 1.00 88.62 91 ARG A C 1
ATOM 722 O O . ARG A 1 91 ? 2.845 -3.406 -21.846 1.00 88.62 91 ARG A O 1
ATOM 729 N N . TYR A 1 92 ? 2.356 -1.250 -21.472 1.00 87.06 92 TYR A N 1
ATOM 730 C CA . TYR A 1 92 ? 2.772 -1.253 -20.080 1.00 87.06 92 TYR A CA 1
ATOM 731 C C . TYR A 1 92 ? 1.836 -2.075 -19.202 1.00 87.06 92 TYR A C 1
ATOM 733 O O . TYR A 1 92 ? 2.318 -2.885 -18.418 1.00 87.06 92 TYR A O 1
ATOM 741 N N . ILE A 1 93 ? 0.519 -1.939 -19.377 1.00 91.94 93 ILE A N 1
ATOM 742 C CA . ILE A 1 93 ? -0.461 -2.741 -18.630 1.00 91.94 93 ILE A CA 1
ATOM 743 C C . ILE A 1 93 ? -0.296 -4.234 -18.925 1.00 91.94 93 ILE A C 1
ATOM 745 O O . ILE A 1 93 ? -0.463 -5.042 -18.022 1.00 91.94 93 ILE A O 1
ATOM 749 N N . ALA A 1 94 ? 0.094 -4.607 -20.146 1.00 91.62 94 ALA A N 1
ATOM 750 C CA . ALA A 1 94 ? 0.385 -5.996 -20.504 1.00 91.62 94 ALA A CA 1
ATOM 751 C C . ALA A 1 94 ? 1.765 -6.496 -20.017 1.00 91.62 94 ALA A C 1
ATOM 753 O O . ALA A 1 94 ? 2.086 -7.674 -20.171 1.00 91.62 94 ALA A O 1
ATOM 754 N N . SER A 1 95 ? 2.606 -5.625 -19.450 1.00 89.94 95 SER A N 1
ATOM 755 C CA . SER A 1 95 ? 3.982 -5.952 -19.065 1.00 89.94 95 SER A CA 1
ATOM 756 C C . SER A 1 95 ? 4.064 -6.536 -17.649 1.00 89.94 95 SER A C 1
ATOM 758 O O . SER A 1 95 ? 3.439 -6.009 -16.727 1.00 89.94 95 SER A O 1
ATOM 760 N N . PRO A 1 96 ? 4.937 -7.530 -17.396 1.00 90.56 96 PRO A N 1
ATOM 761 C CA . PRO A 1 96 ? 5.235 -7.996 -16.038 1.00 90.56 96 PRO A CA 1
ATOM 762 C C . PRO A 1 96 ? 5.672 -6.876 -15.081 1.00 90.56 96 PRO A C 1
ATOM 764 O O . PRO A 1 96 ? 5.366 -6.921 -13.891 1.00 90.56 96 PRO A O 1
ATOM 767 N N . VAL A 1 97 ? 6.337 -5.841 -15.608 1.00 91.00 97 VAL A N 1
ATOM 768 C CA . VAL A 1 97 ? 6.820 -4.672 -14.847 1.00 91.00 97 VAL A CA 1
ATOM 769 C C . VAL A 1 97 ? 5.680 -3.856 -14.234 1.00 91.00 97 VAL A C 1
ATOM 771 O O . VAL A 1 97 ? 5.892 -3.165 -13.245 1.00 91.00 97 VAL A O 1
ATOM 774 N N . PHE A 1 98 ? 4.463 -3.971 -14.762 1.00 92.56 98 PHE A N 1
ATOM 775 C CA . PHE A 1 98 ? 3.271 -3.392 -14.152 1.00 92.56 98 PHE A CA 1
ATOM 776 C C . PHE A 1 98 ? 2.722 -4.280 -13.026 1.00 92.56 98 PHE A C 1
ATOM 778 O O . PHE A 1 98 ? 2.444 -3.800 -11.923 1.00 92.56 98 PHE A O 1
ATOM 785 N N . TYR A 1 99 ? 2.588 -5.584 -13.277 1.00 94.81 99 TYR A N 1
ATOM 786 C CA . TYR A 1 99 ? 1.928 -6.503 -12.348 1.00 94.81 99 TYR A CA 1
ATOM 787 C C . TYR A 1 99 ? 2.746 -6.776 -11.088 1.00 94.81 99 TYR A C 1
ATOM 789 O O . TYR A 1 99 ? 2.197 -6.728 -9.989 1.00 94.81 99 TYR A O 1
ATOM 797 N N . VAL A 1 100 ? 4.047 -7.047 -11.217 1.00 96.19 100 VAL A N 1
ATOM 798 C CA . VAL A 1 100 ? 4.863 -7.488 -10.075 1.00 96.19 100 VAL A CA 1
ATOM 799 C C . VAL A 1 100 ? 4.961 -6.414 -8.982 1.00 96.19 100 VAL A C 1
ATOM 801 O O . VAL A 1 100 ? 4.654 -6.736 -7.831 1.00 96.19 100 VAL A O 1
ATOM 804 N N . PRO A 1 101 ? 5.279 -5.137 -9.277 1.00 96.06 101 PRO A N 1
ATOM 805 C CA . PRO A 1 101 ? 5.298 -4.089 -8.255 1.00 96.06 101 PRO A CA 1
ATOM 806 C C . PRO A 1 101 ? 3.914 -3.821 -7.660 1.00 96.06 101 PRO A C 1
ATOM 808 O O . PRO A 1 101 ? 3.802 -3.580 -6.462 1.00 96.06 101 PRO A O 1
ATOM 811 N N . THR A 1 102 ? 2.853 -3.916 -8.468 1.00 97.25 102 THR A N 1
ATOM 812 C CA . THR A 1 102 ? 1.466 -3.739 -8.010 1.00 97.25 102 THR A CA 1
ATOM 813 C C . THR A 1 102 ? 1.054 -4.829 -7.020 1.00 97.25 102 THR A C 1
ATOM 815 O O . THR A 1 102 ? 0.487 -4.536 -5.966 1.00 97.25 102 THR A O 1
ATOM 818 N N . ILE A 1 103 ? 1.370 -6.092 -7.321 1.00 97.88 103 ILE A N 1
ATOM 819 C CA . ILE A 1 103 ? 1.097 -7.228 -6.433 1.00 97.88 103 ILE A CA 1
ATOM 820 C C . ILE A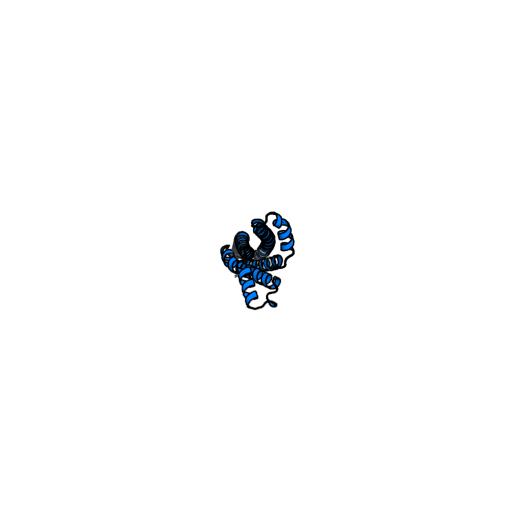 1 103 ? 1.951 -7.121 -5.167 1.00 97.88 103 ILE A C 1
ATOM 822 O O . ILE A 1 103 ? 1.430 -7.298 -4.066 1.00 97.88 103 ILE A O 1
ATOM 826 N N . ALA A 1 104 ? 3.237 -6.781 -5.302 1.00 98.19 104 ALA A N 1
ATOM 827 C CA . ALA A 1 104 ? 4.116 -6.553 -4.159 1.00 98.19 104 ALA A CA 1
ATOM 828 C C . ALA A 1 104 ? 3.552 -5.457 -3.244 1.00 98.19 104 ALA A C 1
ATOM 830 O O . ALA A 1 104 ? 3.432 -5.669 -2.039 1.00 98.19 104 ALA A O 1
ATOM 831 N N . PHE A 1 105 ? 3.125 -4.325 -3.810 1.00 98.50 105 PHE A N 1
ATOM 832 C CA . PHE A 1 105 ? 2.488 -3.239 -3.070 1.00 98.50 105 PHE A CA 1
ATOM 833 C C . PHE A 1 105 ? 1.234 -3.709 -2.327 1.00 98.50 105 PHE A C 1
ATOM 835 O O . PHE A 1 105 ? 1.104 -3.454 -1.130 1.00 98.50 105 PHE A O 1
ATOM 842 N N . LEU A 1 106 ? 0.337 -4.429 -3.010 1.00 98.50 106 LEU A N 1
ATOM 843 C CA . LEU A 1 106 ? -0.879 -4.973 -2.407 1.00 98.50 106 LEU A CA 1
ATOM 844 C C . LEU A 1 106 ? -0.551 -5.856 -1.198 1.00 98.50 106 LEU A C 1
ATOM 846 O O . LEU A 1 106 ? -1.079 -5.631 -0.110 1.00 98.50 106 LEU A O 1
ATOM 850 N N . VAL A 1 107 ? 0.331 -6.840 -1.379 1.00 98.50 107 VAL A N 1
ATOM 851 C CA . VAL A 1 107 ? 0.704 -7.791 -0.323 1.00 98.50 107 VAL A CA 1
ATOM 852 C C . VAL A 1 107 ? 1.340 -7.057 0.852 1.00 98.50 107 VAL A C 1
ATOM 854 O O . VAL A 1 107 ? 0.914 -7.228 1.993 1.00 98.50 107 VAL A O 1
ATOM 857 N N . LEU A 1 108 ? 2.317 -6.194 0.585 1.00 98.31 108 LEU A N 1
ATOM 858 C CA . LEU A 1 108 ? 3.033 -5.454 1.618 1.00 98.31 108 LEU A CA 1
ATOM 859 C C . LEU A 1 108 ? 2.114 -4.501 2.385 1.00 98.31 108 LEU A C 1
ATOM 861 O O . LEU A 1 108 ? 2.209 -4.417 3.611 1.00 98.31 108 LEU A O 1
ATOM 865 N N . PHE A 1 109 ? 1.192 -3.817 1.704 1.00 97.88 109 PHE A N 1
ATOM 866 C CA . PHE A 1 109 ? 0.273 -2.910 2.379 1.00 97.88 109 PHE A CA 1
ATOM 867 C C . PHE A 1 109 ? -0.803 -3.661 3.171 1.00 97.88 109 PHE A C 1
ATOM 869 O O . PHE A 1 109 ? -1.142 -3.242 4.278 1.00 97.88 109 PHE A O 1
ATOM 876 N N . VAL A 1 110 ? -1.288 -4.806 2.677 1.00 97.31 110 VAL A N 1
ATOM 877 C CA . VAL A 1 110 ? -2.159 -5.702 3.454 1.00 97.31 110 VAL A CA 1
ATOM 878 C C . VAL A 1 110 ? -1.446 -6.166 4.723 1.00 97.31 110 VAL A C 1
ATOM 880 O O . VAL A 1 110 ? -2.006 -6.039 5.814 1.00 97.31 110 VAL A O 1
ATOM 883 N N . LEU A 1 111 ? -0.203 -6.645 4.611 1.00 96.88 111 LEU A N 1
ATOM 884 C CA . LEU A 1 111 ? 0.600 -7.067 5.761 1.00 96.88 111 LEU A CA 1
ATOM 885 C C . LEU A 1 111 ? 0.787 -5.924 6.760 1.00 96.88 111 LEU A C 1
ATOM 887 O O . LEU A 1 111 ? 0.553 -6.108 7.955 1.00 96.88 111 LEU A O 1
ATOM 891 N N . LEU A 1 112 ? 1.127 -4.727 6.277 1.00 95.31 112 LEU A N 1
ATOM 892 C CA . LEU A 1 112 ? 1.264 -3.547 7.122 1.00 95.31 112 LEU A CA 1
ATOM 893 C C . LEU A 1 112 ? -0.061 -3.188 7.811 1.00 95.31 112 LEU A C 1
ATOM 895 O O . LEU A 1 112 ? -0.078 -2.950 9.016 1.00 95.31 112 LEU A O 1
ATOM 899 N N . ALA A 1 113 ? -1.186 -3.189 7.096 1.00 93.88 113 ALA A N 1
ATOM 900 C CA . ALA A 1 113 ? -2.496 -2.880 7.666 1.00 93.88 113 ALA A CA 1
ATOM 901 C C . ALA A 1 113 ? -2.913 -3.890 8.750 1.00 93.88 113 ALA A C 1
ATOM 903 O O . ALA A 1 113 ? -3.462 -3.501 9.790 1.00 93.88 113 ALA A O 1
ATOM 904 N N . LEU A 1 114 ? -2.616 -5.176 8.540 1.00 93.12 114 LEU A N 1
ATOM 905 C CA . LEU A 1 114 ? -2.862 -6.241 9.512 1.00 93.12 114 LEU A CA 1
ATOM 906 C C . LEU A 1 114 ? -1.956 -6.126 10.742 1.00 93.12 114 LEU A C 1
ATOM 908 O O . LEU A 1 114 ? -2.440 -6.316 11.863 1.00 93.12 114 LEU A O 1
ATOM 912 N N . LEU A 1 115 ? -0.681 -5.781 10.541 1.00 91.62 115 LEU A N 1
ATOM 913 C CA . LEU A 1 115 ? 0.300 -5.590 11.608 1.00 91.62 115 LEU A CA 1
ATOM 914 C C . LEU A 1 115 ? -0.043 -4.367 12.464 1.00 91.62 115 LEU A C 1
ATOM 916 O O . LEU A 1 115 ? -0.074 -4.452 13.691 1.00 91.62 115 LEU A O 1
ATOM 920 N N . VAL A 1 116 ? -0.361 -3.240 11.823 1.00 88.31 116 VAL A N 1
ATOM 921 C CA . VAL A 1 116 ? -0.653 -1.983 12.513 1.00 88.31 116 VAL A CA 1
ATOM 922 C C . VAL A 1 116 ? -1.944 -2.096 13.321 1.00 88.31 116 VAL A C 1
ATOM 924 O O . VAL A 1 116 ? -1.937 -1.680 14.475 1.00 88.31 116 VAL A O 1
ATOM 927 N N . ASN A 1 117 ? -3.024 -2.677 12.770 1.00 77.88 117 ASN A N 1
ATOM 928 C CA . ASN A 1 117 ? -4.352 -2.933 13.374 1.00 77.88 117 ASN A CA 1
ATOM 929 C C . ASN A 1 117 ? -5.010 -1.757 14.147 1.00 77.88 117 ASN A C 1
ATOM 931 O O . ASN A 1 117 ? -6.085 -1.288 13.774 1.00 77.88 117 ASN A O 1
ATOM 935 N N . ARG A 1 118 ? -4.397 -1.300 15.250 1.00 69.06 118 ARG A N 1
ATOM 936 C CA . ARG A 1 118 ? -4.803 -0.168 16.109 1.00 69.06 118 ARG A CA 1
ATOM 937 C C . ARG A 1 118 ? -3.741 0.937 16.229 1.00 69.06 118 ARG A C 1
ATOM 939 O O . ARG A 1 118 ? -3.929 1.854 17.029 1.00 69.06 118 ARG A O 1
ATOM 946 N N . GLY A 1 119 ? -2.630 0.840 15.505 1.00 76.81 119 GLY A N 1
ATOM 947 C CA . GLY A 1 119 ? -1.579 1.850 15.517 1.00 76.81 119 GLY A CA 1
ATOM 948 C C . GLY A 1 119 ? -2.049 3.184 14.935 1.00 76.81 119 GLY A C 1
ATOM 949 O O . GLY A 1 119 ? -2.981 3.268 14.125 1.00 76.81 119 GLY A O 1
ATOM 950 N N . GLY A 1 120 ? -1.415 4.253 15.411 1.00 86.44 120 GLY A N 1
ATOM 951 C CA . GLY A 1 120 ? -1.652 5.601 14.911 1.00 86.44 120 GLY A CA 1
ATOM 952 C C . GLY A 1 120 ? -1.180 5.763 13.468 1.00 86.44 120 GLY A C 1
ATOM 953 O O . GLY A 1 120 ? -0.465 4.920 12.934 1.00 86.44 120 GLY A O 1
ATOM 954 N N . TRP A 1 121 ? -1.549 6.889 12.858 1.00 91.12 121 TRP A N 1
ATOM 955 C CA . TRP A 1 121 ? -1.162 7.220 11.483 1.00 91.12 121 TRP A CA 1
ATOM 956 C C . TRP A 1 121 ? 0.358 7.145 11.266 1.00 91.12 121 TRP A C 1
ATOM 958 O O . TRP A 1 121 ? 0.816 6.669 10.234 1.00 91.12 121 TRP A O 1
ATOM 968 N N . TRP A 1 122 ? 1.138 7.503 12.287 1.00 93.12 122 TRP A N 1
ATOM 969 C CA . TRP A 1 122 ? 2.599 7.458 12.261 1.00 93.12 122 TRP A CA 1
ATOM 970 C C . TRP A 1 122 ? 3.178 6.063 11.963 1.00 93.12 122 TRP A C 1
ATOM 972 O O . TRP A 1 122 ? 4.222 5.953 11.328 1.00 93.12 122 TRP A O 1
ATOM 982 N N . ALA A 1 123 ? 2.476 4.988 12.341 1.00 93.75 123 ALA A N 1
ATOM 983 C CA . ALA A 1 123 ? 2.892 3.625 12.012 1.00 93.75 123 ALA A CA 1
ATOM 984 C C . ALA A 1 123 ? 2.818 3.345 10.502 1.00 93.75 123 ALA A C 1
ATOM 986 O O . ALA A 1 123 ? 3.645 2.607 9.976 1.00 93.75 123 ALA A O 1
ATOM 987 N N . PHE A 1 124 ? 1.867 3.963 9.796 1.00 94.19 124 PHE A N 1
ATOM 988 C CA . PHE A 1 124 ? 1.782 3.891 8.338 1.00 94.19 124 PHE A CA 1
ATOM 989 C C . PHE A 1 124 ? 2.805 4.798 7.657 1.00 94.19 124 PHE A C 1
ATOM 991 O O . PHE A 1 124 ? 3.351 4.411 6.634 1.00 94.19 124 PHE A O 1
ATOM 998 N N . VAL A 1 125 ? 3.128 5.957 8.239 1.00 95.88 125 VAL A N 1
ATOM 999 C CA . VAL A 1 125 ? 4.207 6.825 7.734 1.00 95.88 125 VAL A CA 1
ATOM 1000 C C . VAL A 1 125 ? 5.547 6.083 7.765 1.00 95.88 125 VAL A C 1
ATOM 1002 O O . VAL A 1 125 ? 6.231 5.997 6.748 1.00 95.88 125 VAL A O 1
ATOM 1005 N N . LEU A 1 126 ? 5.899 5.493 8.914 1.00 95.94 126 LEU A N 1
ATOM 1006 C CA . LEU A 1 126 ? 7.129 4.712 9.043 1.00 95.94 126 LEU A CA 1
ATOM 1007 C C . LEU A 1 126 ? 7.084 3.412 8.248 1.00 95.94 126 LEU A C 1
ATOM 1009 O O . LEU A 1 126 ? 8.056 3.075 7.584 1.00 95.94 126 LEU A O 1
ATOM 1013 N N . GLY A 1 127 ? 5.965 2.688 8.303 1.00 94.94 127 GLY A N 1
ATOM 1014 C CA . GLY A 1 127 ? 5.785 1.437 7.572 1.00 94.94 127 GLY A CA 1
ATOM 1015 C C . GLY A 1 127 ? 5.749 1.626 6.056 1.00 94.94 127 GLY A C 1
ATOM 1016 O O . GLY A 1 127 ? 6.097 0.709 5.322 1.00 94.94 127 GLY A O 1
ATOM 1017 N N . GLY A 1 128 ? 5.397 2.816 5.570 1.00 96.00 128 GLY A N 1
ATOM 1018 C CA . GLY A 1 128 ? 5.412 3.149 4.148 1.00 96.00 128 GLY A CA 1
ATOM 1019 C C . GLY A 1 128 ? 6.812 3.176 3.541 1.00 96.00 128 GLY A C 1
ATOM 1020 O O . GLY A 1 128 ? 6.948 2.889 2.356 1.00 96.00 128 GLY A O 1
ATOM 1021 N N . LEU A 1 129 ? 7.857 3.451 4.329 1.00 97.38 129 LEU A N 1
ATOM 1022 C CA . LEU A 1 129 ? 9.246 3.433 3.854 1.00 97.38 129 LEU A CA 1
ATOM 1023 C C . LEU A 1 129 ? 9.718 2.034 3.418 1.00 97.38 129 LEU A C 1
ATOM 1025 O O . LEU A 1 129 ? 10.107 1.895 2.259 1.00 97.38 129 LEU A O 1
ATOM 1029 N N . PRO A 1 130 ? 9.667 0.981 4.262 1.00 97.75 130 PRO A N 1
ATOM 1030 C CA . PRO A 1 130 ? 10.048 -0.358 3.828 1.00 97.75 130 PRO A CA 1
ATOM 1031 C C . PRO A 1 130 ? 9.130 -0.878 2.719 1.00 97.75 130 PRO A C 1
ATOM 1033 O O . PRO A 1 130 ? 9.617 -1.535 1.806 1.00 97.75 130 PRO A O 1
ATOM 1036 N N . VAL A 1 131 ? 7.833 -0.537 2.731 1.00 98.12 131 VAL A N 1
ATOM 1037 C CA . VAL A 1 131 ? 6.926 -0.882 1.622 1.00 98.12 131 VAL A CA 1
ATOM 1038 C C . VAL A 1 131 ? 7.419 -0.260 0.312 1.00 98.12 131 VAL A C 1
ATOM 1040 O O . VAL A 1 131 ? 7.557 -0.971 -0.677 1.00 98.12 131 VAL A O 1
ATOM 1043 N N . ALA A 1 132 ? 7.746 1.033 0.304 1.00 97.94 132 ALA A N 1
ATOM 1044 C CA . ALA A 1 132 ? 8.254 1.727 -0.877 1.00 97.94 132 ALA A CA 1
ATOM 1045 C C . ALA A 1 132 ? 9.573 1.134 -1.392 1.00 97.94 132 ALA A C 1
ATOM 1047 O O . ALA A 1 132 ? 9.718 0.917 -2.593 1.00 97.94 132 ALA A O 1
ATOM 1048 N N . ILE A 1 133 ? 10.509 0.826 -0.488 1.00 97.62 133 ILE A N 1
ATOM 1049 C CA . ILE A 1 133 ? 11.798 0.210 -0.834 1.00 97.62 133 ILE A CA 1
ATOM 1050 C C . ILE A 1 133 ? 11.589 -1.169 -1.464 1.00 97.62 133 ILE A C 1
ATOM 1052 O O . ILE A 1 133 ? 12.189 -1.475 -2.490 1.00 97.62 133 ILE A O 1
ATOM 1056 N N . LEU A 1 134 ? 10.723 -1.999 -0.882 1.00 98.19 134 LEU A N 1
ATOM 1057 C CA . LEU A 1 134 ? 10.464 -3.345 -1.389 1.00 98.19 134 LEU A CA 1
ATOM 1058 C C . LEU A 1 134 ? 9.702 -3.327 -2.720 1.00 98.19 134 LEU A C 1
ATOM 1060 O O . LEU A 1 134 ? 9.997 -4.137 -3.594 1.00 98.19 134 LEU A O 1
ATOM 1064 N N . VAL A 1 135 ? 8.774 -2.386 -2.916 1.00 98.19 135 VAL A N 1
ATOM 1065 C CA . VAL A 1 135 ? 8.097 -2.183 -4.209 1.00 98.19 135 VAL A CA 1
ATOM 1066 C C . VAL A 1 135 ? 9.088 -1.718 -5.276 1.00 98.19 135 VAL A C 1
ATOM 1068 O O . VAL A 1 135 ? 9.070 -2.231 -6.394 1.00 98.19 135 VAL A O 1
ATOM 1071 N N . TYR A 1 136 ? 9.993 -0.801 -4.929 1.00 96.56 136 TYR A N 1
ATOM 1072 C CA . TYR A 1 136 ? 11.076 -0.385 -5.817 1.00 96.56 136 TYR A CA 1
ATOM 1073 C C . TYR A 1 136 ? 11.996 -1.560 -6.178 1.00 96.56 136 TYR A C 1
ATOM 1075 O O . TYR A 1 136 ? 12.290 -1.777 -7.351 1.00 96.56 136 TYR A O 1
ATOM 1083 N N . ALA A 1 137 ? 12.396 -2.373 -5.199 1.00 96.31 137 ALA A N 1
ATOM 1084 C CA . ALA A 1 137 ? 13.207 -3.563 -5.439 1.00 96.31 137 ALA A CA 1
ATOM 1085 C C . ALA A 1 137 ? 12.483 -4.585 -6.334 1.00 96.31 137 ALA A C 1
ATOM 1087 O O . ALA A 1 137 ? 13.095 -5.149 -7.239 1.00 96.31 137 ALA A O 1
ATOM 1088 N N . ALA A 1 138 ? 11.174 -4.777 -6.136 1.00 96.62 138 ALA A N 1
ATOM 1089 C CA . ALA A 1 138 ? 10.346 -5.626 -6.989 1.00 96.62 138 ALA A CA 1
ATOM 1090 C C . ALA A 1 138 ? 10.302 -5.108 -8.436 1.00 96.62 138 ALA A C 1
ATOM 1092 O O . ALA A 1 138 ? 10.421 -5.899 -9.374 1.00 96.62 138 ALA A O 1
ATOM 1093 N N . TYR A 1 139 ? 10.198 -3.790 -8.631 1.00 95.44 139 TYR A N 1
ATOM 1094 C CA . TYR A 1 139 ? 10.319 -3.166 -9.949 1.00 95.44 139 TYR A CA 1
ATOM 1095 C C . TYR A 1 139 ? 11.686 -3.443 -10.583 1.00 95.44 139 TYR A C 1
ATOM 1097 O O . TYR A 1 139 ? 11.737 -3.973 -11.695 1.00 95.44 139 TYR A O 1
ATOM 1105 N N . VAL A 1 140 ? 12.782 -3.146 -9.872 1.00 94.75 140 VAL A N 1
ATOM 1106 C CA . VAL A 1 140 ? 14.145 -3.333 -10.392 1.00 94.75 140 VAL A CA 1
ATOM 1107 C C . VAL A 1 140 ? 14.363 -4.793 -10.777 1.00 94.75 140 VAL A C 1
ATOM 1109 O O . VAL A 1 140 ? 14.745 -5.069 -11.911 1.00 94.75 140 VAL A O 1
ATOM 1112 N N . GLY A 1 141 ? 14.042 -5.736 -9.887 1.00 93.94 141 GLY A N 1
ATOM 1113 C CA . GLY A 1 141 ? 14.175 -7.167 -10.156 1.00 93.94 141 GLY A CA 1
ATOM 1114 C C . GLY A 1 141 ? 13.380 -7.608 -11.386 1.00 93.94 141 GLY A C 1
ATOM 1115 O O . GLY A 1 141 ? 13.916 -8.285 -12.260 1.00 93.94 141 GLY A O 1
ATOM 1116 N N . THR A 1 142 ? 12.132 -7.155 -11.519 1.00 94.19 142 THR A N 1
ATOM 1117 C CA . THR A 1 142 ? 11.294 -7.490 -12.683 1.00 94.19 142 THR A CA 1
ATOM 1118 C C . THR A 1 142 ? 11.872 -6.931 -13.979 1.00 94.19 142 THR A C 1
ATOM 1120 O O . THR A 1 142 ? 11.861 -7.605 -15.007 1.00 94.19 142 THR A O 1
ATOM 1123 N N . ARG A 1 143 ? 12.405 -5.707 -13.943 1.00 92.94 143 ARG A N 1
ATOM 1124 C CA . ARG A 1 143 ? 12.980 -5.050 -15.118 1.00 92.94 143 ARG A CA 1
ATOM 1125 C C . ARG A 1 143 ? 14.285 -5.704 -15.567 1.00 92.94 143 ARG A C 1
ATOM 1127 O O . ARG A 1 143 ? 14.488 -5.869 -16.766 1.00 92.94 143 ARG A O 1
ATOM 1134 N N . LEU A 1 144 ? 15.125 -6.125 -14.621 1.00 93.44 144 LEU A N 1
ATOM 1135 C CA . LEU A 1 144 ? 16.347 -6.882 -14.900 1.00 93.44 144 LEU A CA 1
ATOM 1136 C C . LEU A 1 144 ? 16.038 -8.240 -15.537 1.00 93.44 144 LEU A C 1
ATOM 1138 O O . LEU A 1 144 ? 16.654 -8.604 -16.536 1.00 93.44 144 LEU A O 1
ATOM 1142 N N . LEU A 1 145 ? 15.050 -8.962 -14.998 1.00 92.88 145 LEU A N 1
ATOM 1143 C CA . LEU A 1 145 ? 14.605 -10.239 -15.561 1.00 92.88 145 LEU A CA 1
ATOM 1144 C C . LEU A 1 145 ? 14.011 -10.061 -16.963 1.00 92.88 145 LEU A C 1
ATOM 1146 O O . LEU A 1 145 ? 14.331 -10.829 -17.863 1.00 92.88 145 LEU A O 1
ATOM 1150 N N . GLN A 1 146 ? 13.210 -9.013 -17.182 1.00 90.75 146 GLN A N 1
ATOM 1151 C CA . GLN A 1 146 ? 12.692 -8.677 -18.512 1.00 90.75 146 GLN A CA 1
ATOM 1152 C C . GLN A 1 146 ? 13.811 -8.322 -19.506 1.00 90.75 146 GLN A C 1
ATOM 1154 O O . GLN A 1 146 ? 13.664 -8.563 -20.700 1.00 90.75 146 GLN A O 1
ATOM 1159 N N . GLY A 1 147 ? 14.914 -7.744 -19.025 1.00 89.50 147 GLY A N 1
ATOM 1160 C CA . GLY A 1 147 ? 16.094 -7.419 -19.824 1.00 89.50 147 GLY A CA 1
ATOM 1161 C C . GLY A 1 147 ? 17.049 -8.589 -20.070 1.00 89.50 147 GLY A C 1
ATOM 1162 O O . GLY A 1 147 ? 18.097 -8.359 -20.664 1.00 89.50 147 GLY A O 1
ATOM 1163 N N . GLY A 1 148 ? 16.730 -9.804 -19.607 1.00 90.75 148 GLY A N 1
ATOM 1164 C CA . GLY A 1 148 ? 17.575 -10.982 -19.817 1.00 90.75 148 GLY A CA 1
ATOM 1165 C C . GLY A 1 148 ? 18.908 -10.919 -19.072 1.00 90.75 148 GLY A C 1
ATOM 1166 O O . GLY A 1 148 ? 19.904 -11.426 -19.568 1.00 90.75 148 GLY A O 1
ATOM 1167 N N . VAL A 1 149 ? 18.954 -10.292 -17.886 1.00 90.94 149 VAL A N 1
ATOM 1168 C CA . VAL A 1 149 ? 20.210 -10.053 -17.142 1.00 90.94 149 VAL A CA 1
ATOM 1169 C C . VAL A 1 149 ? 21.077 -11.308 -16.951 1.00 90.94 149 VAL A C 1
ATOM 1171 O O . VAL A 1 149 ? 22.295 -11.199 -16.889 1.00 90.94 149 VAL A O 1
ATOM 1174 N N . MET A 1 150 ? 20.467 -12.493 -16.886 1.00 90.25 150 MET A N 1
ATOM 1175 C CA . MET A 1 150 ? 21.181 -13.758 -16.683 1.00 90.25 150 MET A CA 1
ATOM 1176 C C . MET A 1 150 ? 21.974 -14.212 -17.915 1.00 90.25 150 MET A C 1
ATOM 1178 O O . MET A 1 150 ? 22.948 -14.943 -17.765 1.00 90.25 150 MET A O 1
ATOM 1182 N N . ASP A 1 151 ? 21.586 -13.752 -19.104 1.00 94.50 151 ASP A N 1
ATOM 1183 C CA . ASP A 1 151 ? 22.198 -14.134 -20.380 1.00 94.50 151 ASP A CA 1
ATOM 1184 C C . ASP A 1 151 ? 23.282 -13.135 -20.832 1.00 94.50 151 ASP A C 1
ATOM 1186 O O . ASP A 1 151 ? 23.959 -13.353 -21.835 1.00 94.50 151 ASP A O 1
ATOM 1190 N N . LEU A 1 152 ? 23.449 -12.028 -20.101 1.00 92.25 152 LEU A N 1
ATOM 1191 C CA . LEU A 1 152 ? 24.360 -10.934 -20.437 1.00 92.25 152 LEU A CA 1
ATOM 1192 C C . LEU A 1 152 ? 25.763 -11.135 -19.855 1.00 92.25 152 LEU A C 1
ATOM 1194 O O . LEU A 1 152 ? 25.942 -11.726 -18.786 1.00 92.25 152 LEU A O 1
ATOM 1198 N N . ALA A 1 153 ? 26.771 -10.543 -20.498 1.00 93.94 153 ALA A N 1
ATOM 1199 C CA . ALA A 1 153 ? 28.115 -10.477 -19.927 1.00 93.94 153 ALA A CA 1
ATOM 1200 C C . ALA A 1 153 ? 28.140 -9.595 -18.654 1.00 93.94 153 ALA A C 1
ATOM 1202 O O . ALA A 1 153 ? 27.342 -8.663 -18.538 1.00 93.94 153 ALA A O 1
ATOM 1203 N N . PRO A 1 154 ? 29.075 -9.796 -17.703 1.00 92.19 154 PRO A N 1
ATOM 1204 C CA . PRO A 1 154 ? 29.094 -9.033 -16.447 1.00 92.19 154 PRO A CA 1
ATOM 1205 C C . PRO A 1 154 ? 29.125 -7.501 -16.608 1.00 92.19 154 PRO A C 1
ATOM 1207 O O . PRO A 1 154 ? 28.505 -6.779 -15.826 1.00 92.19 154 PRO A O 1
ATOM 1210 N N . SER A 1 155 ? 29.808 -6.983 -17.633 1.00 91.50 155 SER A N 1
ATOM 1211 C CA . SER A 1 155 ? 29.834 -5.546 -17.949 1.00 91.50 155 SER A CA 1
ATOM 1212 C C . SER A 1 155 ? 28.473 -5.022 -18.424 1.00 91.50 155 SER A C 1
ATOM 1214 O O . SER A 1 155 ? 28.065 -3.920 -18.059 1.00 91.50 155 SER A O 1
ATOM 1216 N N . GLU A 1 156 ? 27.746 -5.820 -19.201 1.00 91.62 156 GLU A N 1
ATOM 1217 C CA . GLU A 1 156 ? 26.407 -5.501 -19.701 1.00 91.62 156 GLU A CA 1
ATOM 1218 C C . GLU A 1 156 ? 25.360 -5.595 -18.587 1.00 91.62 156 GLU A C 1
ATOM 1220 O O . GLU A 1 156 ? 24.476 -4.743 -18.503 1.00 91.62 156 GLU A O 1
ATOM 1225 N N . GLN A 1 157 ? 25.503 -6.563 -17.676 1.00 92.06 157 GLN A N 1
ATOM 1226 C CA . GLN A 1 157 ? 24.684 -6.658 -16.465 1.00 92.06 157 GLN A CA 1
ATOM 1227 C C . GLN A 1 157 ? 24.809 -5.393 -15.609 1.00 92.06 157 GLN A C 1
ATOM 1229 O O . GLN A 1 157 ? 23.798 -4.831 -15.180 1.00 92.06 157 GLN A O 1
ATOM 1234 N N . ALA A 1 158 ? 26.038 -4.906 -15.399 1.00 91.06 158 ALA A N 1
ATOM 1235 C CA . ALA A 1 158 ? 26.289 -3.680 -14.645 1.00 91.06 158 ALA A CA 1
ATOM 1236 C C . ALA A 1 158 ? 25.657 -2.451 -15.320 1.00 91.06 158 ALA A C 1
ATOM 1238 O O . ALA A 1 158 ? 25.031 -1.630 -14.645 1.00 91.06 158 ALA A O 1
ATOM 1239 N N . LEU A 1 159 ? 25.754 -2.350 -16.650 1.00 90.81 159 LEU A N 1
ATOM 1240 C CA . LEU A 1 159 ? 25.135 -1.266 -17.415 1.00 90.81 159 LEU A CA 1
ATOM 1241 C C . LEU A 1 159 ? 23.600 -1.320 -17.350 1.00 90.81 159 LEU A C 1
ATOM 1243 O O . LEU A 1 159 ? 22.949 -0.292 -17.145 1.00 90.81 159 LEU A O 1
ATOM 1247 N N . LEU A 1 160 ? 23.012 -2.512 -17.492 1.00 90.06 160 LEU A N 1
ATOM 1248 C CA . LEU A 1 160 ? 21.569 -2.716 -17.380 1.00 90.06 160 LEU A CA 1
ATOM 1249 C C . LEU A 1 160 ? 21.070 -2.333 -15.983 1.00 90.06 160 LEU A C 1
ATOM 1251 O O . LEU A 1 160 ? 20.054 -1.641 -15.867 1.00 90.06 160 LEU A O 1
ATOM 1255 N N . LEU A 1 161 ? 21.793 -2.729 -14.934 1.00 91.25 161 LEU A N 1
ATOM 1256 C CA . LEU A 1 161 ? 21.482 -2.366 -13.555 1.00 91.25 161 LEU A CA 1
ATOM 1257 C C . LEU A 1 161 ? 21.545 -0.854 -13.344 1.00 91.25 161 LEU A C 1
ATOM 1259 O O . LEU A 1 161 ? 20.575 -0.272 -12.860 1.00 91.25 161 LEU A O 1
ATOM 1263 N N . GLN A 1 162 ? 22.642 -0.213 -13.753 1.00 90.94 162 GLN A N 1
ATOM 1264 C CA . GLN A 1 162 ? 22.814 1.234 -13.626 1.00 90.94 162 GLN A CA 1
ATOM 1265 C C . GLN A 1 162 ? 21.665 1.980 -14.306 1.00 90.94 162 GLN A C 1
ATOM 1267 O O . GLN A 1 162 ? 21.042 2.856 -13.710 1.00 90.94 162 GLN A O 1
ATOM 1272 N N . ARG A 1 163 ? 21.327 1.581 -15.536 1.00 87.56 163 ARG A N 1
ATOM 1273 C CA . ARG A 1 163 ? 20.231 2.185 -16.289 1.00 87.56 163 ARG A CA 1
ATOM 1274 C C . ARG A 1 163 ? 18.892 1.991 -15.574 1.00 87.56 163 ARG A C 1
ATOM 1276 O O . ARG A 1 163 ? 18.145 2.952 -15.429 1.00 87.56 163 ARG A O 1
ATOM 1283 N N . THR A 1 164 ? 18.602 0.772 -15.119 1.00 89.62 164 THR A N 1
ATOM 1284 C CA . THR A 1 164 ? 17.337 0.399 -14.458 1.00 89.62 164 THR A CA 1
ATOM 1285 C C . THR A 1 164 ? 17.121 1.151 -13.148 1.00 89.62 164 THR A C 1
ATOM 1287 O O . THR A 1 164 ? 16.013 1.601 -12.871 1.00 89.62 164 THR A O 1
ATOM 1290 N N . VAL A 1 165 ? 18.172 1.326 -12.348 1.00 87.81 165 VAL A N 1
ATOM 1291 C CA . VAL A 1 165 ? 18.083 2.015 -11.053 1.00 87.81 165 VAL A CA 1
ATOM 1292 C C . VAL A 1 165 ? 17.808 3.512 -11.231 1.00 87.81 165 VAL A C 1
ATOM 1294 O O . VAL A 1 165 ? 17.064 4.099 -10.447 1.00 87.81 165 VAL A O 1
ATOM 1297 N N . THR A 1 166 ? 18.360 4.130 -12.279 1.00 85.12 166 THR A N 1
ATOM 1298 C CA . THR A 1 166 ? 18.185 5.564 -12.582 1.00 85.12 166 THR A CA 1
ATOM 1299 C C . THR A 1 166 ? 16.917 5.866 -13.394 1.00 85.12 166 THR A C 1
ATOM 1301 O O . THR A 1 166 ? 16.584 7.027 -13.632 1.00 85.12 166 THR A O 1
ATOM 1304 N N . PHE A 1 167 ? 16.186 4.842 -13.831 1.00 83.56 167 PHE A N 1
ATOM 1305 C CA . PHE A 1 167 ? 14.990 5.008 -14.651 1.00 83.56 167 PHE A CA 1
ATOM 1306 C C . PHE A 1 167 ? 13.839 5.644 -13.828 1.00 83.56 167 PHE A C 1
ATOM 1308 O O . PHE A 1 167 ? 13.540 5.187 -12.718 1.00 83.56 167 PHE A O 1
ATOM 1315 N N . PRO A 1 168 ? 13.188 6.719 -14.324 1.00 87.62 168 PRO A N 1
ATOM 1316 C CA . PRO A 1 168 ? 12.225 7.506 -13.541 1.00 87.62 168 PRO A CA 1
ATOM 1317 C C . PRO A 1 168 ? 10.954 6.742 -13.145 1.00 87.62 168 PRO A C 1
ATOM 1319 O O . PRO A 1 168 ? 10.321 7.082 -12.147 1.00 87.62 168 PRO A O 1
ATOM 1322 N N . ASP A 1 169 ? 10.585 5.700 -13.883 1.00 87.06 169 ASP A N 1
ATOM 1323 C CA . ASP A 1 169 ? 9.449 4.826 -13.581 1.00 87.06 169 ASP A CA 1
ATOM 1324 C C . ASP A 1 169 ? 9.673 3.996 -12.307 1.00 87.06 169 ASP A C 1
ATOM 1326 O O . ASP A 1 169 ? 8.730 3.787 -11.546 1.00 87.06 169 ASP A O 1
ATOM 1330 N N . GLY A 1 170 ? 10.909 3.596 -11.994 1.00 90.00 170 GLY A N 1
ATOM 1331 C CA . GLY A 1 170 ? 11.207 2.956 -10.709 1.00 90.00 170 GLY A CA 1
ATOM 1332 C C . GLY A 1 170 ? 10.976 3.908 -9.534 1.00 90.00 170 GLY A C 1
ATOM 1333 O O . GLY A 1 170 ? 10.292 3.568 -8.566 1.00 90.00 170 GLY A O 1
ATOM 1334 N N . ILE A 1 171 ? 11.486 5.137 -9.646 1.00 92.69 171 ILE A N 1
ATOM 1335 C CA . ILE A 1 171 ? 11.307 6.184 -8.626 1.00 92.69 171 ILE A CA 1
ATOM 1336 C C . ILE A 1 171 ? 9.817 6.482 -8.425 1.00 92.69 171 ILE A C 1
ATOM 1338 O O . ILE A 1 171 ? 9.354 6.563 -7.286 1.00 92.69 171 ILE A O 1
ATOM 1342 N N . LEU A 1 172 ? 9.056 6.580 -9.521 1.00 94.81 172 LEU A N 1
ATOM 1343 C CA . LEU A 1 172 ? 7.608 6.763 -9.486 1.00 94.81 172 LEU A CA 1
ATOM 1344 C C . LEU A 1 172 ? 6.911 5.644 -8.696 1.00 94.81 172 LEU A C 1
ATOM 1346 O O . LEU A 1 172 ? 6.065 5.943 -7.855 1.00 94.81 172 LEU A O 1
ATOM 1350 N N . ALA A 1 173 ? 7.286 4.378 -8.912 1.00 95.25 173 ALA A N 1
ATOM 1351 C CA . ALA A 1 173 ? 6.707 3.240 -8.194 1.00 95.25 173 ALA A CA 1
ATOM 1352 C C . ALA A 1 173 ? 6.921 3.347 -6.675 1.00 95.25 173 ALA A C 1
ATOM 1354 O O . ALA A 1 173 ? 5.969 3.269 -5.898 1.00 95.25 173 ALA A O 1
ATOM 1355 N N . GLY A 1 174 ? 8.164 3.571 -6.239 1.00 96.50 174 GLY A N 1
ATOM 1356 C CA . GLY A 1 174 ? 8.485 3.706 -4.815 1.00 96.50 174 GLY A CA 1
ATOM 1357 C C . GLY A 1 174 ? 7.794 4.914 -4.177 1.00 96.50 174 GLY A C 1
ATOM 1358 O O . GLY A 1 174 ? 7.227 4.812 -3.086 1.00 96.50 174 GLY A O 1
ATOM 1359 N N . PHE A 1 175 ? 7.778 6.050 -4.878 1.00 97.25 175 PHE A N 1
ATOM 1360 C CA . PHE A 1 175 ? 7.122 7.268 -4.411 1.00 97.25 175 PHE A CA 1
ATOM 1361 C C . PHE A 1 175 ? 5.613 7.068 -4.227 1.00 97.25 175 PHE A C 1
ATOM 1363 O O . PHE A 1 175 ? 5.097 7.300 -3.134 1.00 97.25 175 PHE A O 1
ATOM 1370 N N . LEU A 1 176 ? 4.914 6.558 -5.248 1.00 97.62 176 LEU A N 1
ATOM 1371 C CA . LEU A 1 176 ? 3.476 6.284 -5.174 1.00 97.62 176 LEU A CA 1
ATOM 1372 C C . LEU A 1 176 ? 3.144 5.301 -4.050 1.00 97.62 176 LEU A C 1
ATOM 1374 O O . LEU A 1 176 ? 2.185 5.522 -3.312 1.00 97.62 176 LEU A O 1
ATOM 1378 N N . ALA A 1 177 ? 3.951 4.251 -3.875 1.00 97.88 177 ALA A N 1
ATOM 1379 C CA . ALA A 1 177 ? 3.760 3.295 -2.791 1.00 97.88 177 ALA A CA 1
ATOM 1380 C C . ALA A 1 177 ? 3.807 3.986 -1.416 1.00 97.88 177 ALA A C 1
ATOM 1382 O O . ALA A 1 177 ? 2.919 3.783 -0.583 1.00 97.88 177 ALA A O 1
ATOM 1383 N N . ARG A 1 178 ? 4.801 4.854 -1.192 1.00 97.38 178 ARG A N 1
ATOM 1384 C CA . ARG A 1 178 ? 4.945 5.611 0.059 1.00 97.38 178 ARG A CA 1
ATOM 1385 C C . ARG A 1 178 ? 3.758 6.538 0.312 1.00 97.38 178 ARG A C 1
ATOM 1387 O O . ARG A 1 178 ? 3.220 6.557 1.424 1.00 97.38 178 ARG A O 1
ATOM 1394 N N . GLU A 1 179 ? 3.363 7.306 -0.701 1.00 97.81 179 GLU A N 1
ATOM 1395 C CA . GLU A 1 179 ? 2.267 8.270 -0.588 1.00 97.81 179 GLU A CA 1
ATOM 1396 C C . GLU A 1 179 ? 0.945 7.563 -0.297 1.00 97.81 179 GLU A C 1
ATOM 1398 O O . GLU A 1 179 ? 0.247 7.914 0.654 1.00 97.81 179 GLU A O 1
ATOM 1403 N N . LEU A 1 180 ? 0.616 6.515 -1.054 1.00 97.50 180 LEU A N 1
ATOM 1404 C CA . LEU A 1 180 ? -0.644 5.794 -0.880 1.00 97.50 180 LEU A CA 1
ATOM 1405 C C . LEU A 1 180 ? -0.733 5.131 0.494 1.00 97.50 180 LEU A C 1
ATOM 1407 O O . LEU A 1 180 ? -1.767 5.254 1.151 1.00 97.50 180 LEU A O 1
ATOM 1411 N N . VAL A 1 181 ? 0.345 4.496 0.972 1.00 97.56 181 VAL A N 1
ATOM 1412 C CA . VAL A 1 181 ? 0.379 3.933 2.333 1.00 97.56 181 VAL A CA 1
ATOM 1413 C C . VAL A 1 181 ? 0.164 5.025 3.378 1.00 97.56 181 VAL A C 1
ATOM 1415 O O . VAL A 1 181 ? -0.609 4.835 4.318 1.00 97.56 181 VAL A O 1
ATOM 1418 N N . THR A 1 182 ? 0.805 6.182 3.209 1.00 96.25 182 THR A N 1
ATOM 1419 C CA . THR A 1 182 ? 0.724 7.291 4.165 1.00 96.25 182 THR A CA 1
ATOM 1420 C C . THR A 1 182 ? -0.684 7.883 4.228 1.00 96.25 182 THR A C 1
ATOM 1422 O O . THR A 1 182 ? -1.259 7.999 5.316 1.00 96.25 182 THR A O 1
ATOM 1425 N N . TRP A 1 183 ? -1.267 8.233 3.081 1.00 95.94 183 TRP A N 1
ATOM 1426 C CA . TRP A 1 183 ? -2.567 8.904 3.016 1.00 95.94 183 TRP A CA 1
ATOM 1427 C C . TRP A 1 183 ? -3.723 7.954 3.323 1.00 95.94 183 TRP A C 1
ATOM 1429 O O . TRP A 1 183 ? -4.590 8.270 4.142 1.00 95.94 183 TRP A O 1
ATOM 1439 N N . LEU A 1 184 ? -3.725 6.753 2.744 1.00 95.56 184 LEU A N 1
ATOM 1440 C CA . LEU A 1 184 ? -4.800 5.787 2.976 1.00 95.56 184 LEU A CA 1
ATOM 1441 C C . LEU A 1 184 ? -4.677 5.131 4.357 1.00 95.56 184 LEU A C 1
ATOM 1443 O O . LEU A 1 184 ? -5.690 4.882 5.019 1.00 95.56 184 LEU A O 1
ATOM 1447 N N . GLY A 1 185 ? -3.451 4.966 4.864 1.00 92.56 185 GLY A N 1
ATOM 1448 C CA . GLY A 1 185 ? -3.187 4.577 6.249 1.00 92.56 185 GLY A CA 1
ATOM 1449 C C . GLY A 1 185 ? -3.771 5.559 7.269 1.00 92.56 185 GLY A C 1
ATOM 1450 O O . GLY A 1 185 ? -4.291 5.137 8.306 1.00 92.56 185 GLY A O 1
ATOM 1451 N N . ALA A 1 186 ? -3.795 6.863 6.961 1.00 92.62 186 ALA A N 1
ATOM 1452 C CA . ALA A 1 186 ? -4.450 7.864 7.808 1.00 92.62 186 ALA A CA 1
ATOM 1453 C C . ALA A 1 186 ? -5.948 7.570 7.987 1.00 92.62 186 ALA A C 1
ATOM 1455 O O . ALA A 1 186 ? -6.464 7.618 9.111 1.00 92.62 186 ALA A O 1
ATOM 1456 N N . GLY A 1 187 ? -6.630 7.201 6.897 1.00 90.62 187 GLY A N 1
ATOM 1457 C CA . GLY A 1 187 ? -8.035 6.792 6.905 1.00 90.62 187 GLY A CA 1
ATOM 1458 C C . GLY A 1 187 ? -8.280 5.535 7.747 1.00 90.62 187 GLY A C 1
ATOM 1459 O O . GLY A 1 187 ? -9.202 5.510 8.571 1.00 90.62 187 GLY A O 1
ATOM 1460 N N . ILE A 1 188 ? -7.409 4.522 7.619 1.00 91.69 188 ILE A N 1
ATOM 1461 C CA . ILE A 1 188 ? -7.458 3.293 8.433 1.00 91.69 188 ILE A CA 1
ATOM 1462 C C . ILE A 1 188 ? -7.323 3.633 9.923 1.00 91.69 188 ILE A C 1
ATOM 1464 O O . ILE A 1 188 ? -8.142 3.190 10.738 1.00 91.69 188 ILE A O 1
ATOM 1468 N N . SER A 1 189 ? -6.333 4.452 10.291 1.00 90.00 189 SER A N 1
ATOM 1469 C CA . SER A 1 189 ? -6.108 4.868 11.679 1.00 90.00 189 SER A CA 1
ATOM 1470 C C . SER A 1 189 ? -7.256 5.714 12.233 1.00 90.00 189 SER A C 1
ATOM 1472 O O . SER A 1 189 ? -7.620 5.552 13.400 1.00 90.00 189 SER A O 1
ATOM 1474 N N . ALA A 1 190 ? -7.856 6.599 11.432 1.00 89.44 190 ALA A N 1
ATOM 1475 C CA . ALA A 1 190 ? -8.982 7.428 11.862 1.00 89.44 190 ALA A CA 1
ATOM 1476 C C . ALA A 1 190 ? -10.198 6.576 12.261 1.00 89.44 190 ALA A C 1
ATOM 1478 O O . ALA A 1 190 ? -10.770 6.774 13.339 1.00 89.44 190 ALA A O 1
ATOM 1479 N N . ARG A 1 191 ? -10.555 5.574 11.445 1.00 89.00 191 ARG A N 1
ATOM 1480 C CA . ARG A 1 191 ? -11.625 4.622 11.784 1.00 89.00 191 ARG A CA 1
ATOM 1481 C C . ARG A 1 191 ? -11.244 3.746 12.978 1.00 89.00 191 ARG A C 1
ATOM 1483 O O . ARG A 1 191 ? -12.067 3.552 13.873 1.00 89.00 191 ARG A O 1
ATOM 1490 N N . GLY A 1 192 ? -9.993 3.286 13.036 1.00 86.75 192 GLY A N 1
ATOM 1491 C CA . GLY A 1 192 ? -9.473 2.485 14.145 1.00 86.75 192 GLY A CA 1
ATOM 1492 C C . GLY A 1 192 ? -9.612 3.180 15.504 1.00 86.75 192 GLY A C 1
ATOM 1493 O O . GLY A 1 192 ? -10.064 2.554 16.464 1.00 86.75 192 GLY A O 1
ATOM 1494 N N . ARG A 1 193 ? -9.321 4.489 15.585 1.00 86.88 193 ARG A N 1
ATOM 1495 C CA . ARG A 1 193 ? -9.510 5.285 16.814 1.00 86.88 193 ARG A CA 1
ATOM 1496 C C . ARG A 1 193 ? -10.976 5.352 17.250 1.00 86.88 193 ARG A C 1
ATOM 1498 O O . ARG A 1 193 ? -11.257 5.153 18.428 1.00 86.88 193 ARG A O 1
ATOM 1505 N N . ARG A 1 194 ? -11.908 5.560 16.312 1.00 86.75 194 ARG A N 1
ATOM 1506 C CA . ARG A 1 194 ? -13.356 5.588 16.603 1.00 86.75 194 ARG A CA 1
ATOM 1507 C C . ARG A 1 194 ? -13.860 4.245 17.134 1.00 86.75 194 ARG A C 1
ATOM 1509 O O . ARG A 1 194 ? -14.609 4.217 18.102 1.00 86.75 194 ARG A O 1
ATOM 1516 N N . ILE A 1 195 ? -13.431 3.133 16.531 1.00 86.75 195 ILE A N 1
ATOM 1517 C CA . ILE A 1 195 ? -13.801 1.786 16.999 1.00 86.75 195 ILE A CA 1
ATOM 1518 C C . ILE A 1 195 ? -13.210 1.521 18.388 1.00 86.75 195 ILE A C 1
ATOM 1520 O O . ILE A 1 195 ? -13.902 0.998 19.257 1.00 86.75 195 ILE A O 1
ATOM 1524 N N . LYS A 1 196 ? -11.955 1.924 18.626 1.00 85.75 196 LYS A N 1
ATOM 1525 C CA . LYS A 1 196 ? -11.316 1.789 19.940 1.00 85.75 196 LYS A CA 1
ATOM 1526 C C . LYS A 1 196 ? -12.085 2.553 21.022 1.00 85.75 196 LYS A C 1
ATOM 1528 O O . LYS A 1 196 ? -12.314 1.974 22.075 1.00 85.75 196 LYS A O 1
ATOM 1533 N N . ALA A 1 197 ? -12.510 3.789 20.753 1.00 87.75 197 ALA A N 1
ATOM 1534 C CA . ALA A 1 197 ? -13.309 4.579 21.692 1.00 87.75 197 ALA A CA 1
ATOM 1535 C C . ALA A 1 197 ? -14.625 3.871 22.057 1.00 87.75 197 ALA A C 1
ATOM 1537 O O . ALA A 1 197 ? -14.890 3.656 23.235 1.00 87.75 197 ALA A O 1
ATOM 1538 N N . LYS A 1 198 ? -15.370 3.385 21.054 1.00 86.50 198 LYS A N 1
ATOM 1539 C CA . LYS A 1 198 ? -16.617 2.629 21.273 1.00 86.50 198 LYS A CA 1
ATOM 1540 C C . LYS A 1 198 ? -16.406 1.337 22.065 1.00 86.50 198 LYS A C 1
ATOM 1542 O O . LYS A 1 198 ? -17.219 0.992 22.911 1.00 86.50 198 LYS A O 1
ATOM 1547 N N . ASN A 1 199 ? -15.311 0.622 21.809 1.00 87.94 199 ASN A N 1
ATOM 1548 C CA . ASN A 1 199 ? -14.991 -0.599 22.550 1.00 87.94 199 ASN A CA 1
ATOM 1549 C C . ASN A 1 199 ? -14.635 -0.310 24.020 1.00 87.94 199 ASN A C 1
ATOM 1551 O O . ASN A 1 199 ? -14.905 -1.145 24.877 1.00 87.94 199 ASN A O 1
ATOM 1555 N N . VAL A 1 200 ? -14.004 0.835 24.309 1.00 88.88 200 VAL A N 1
ATOM 1556 C CA . VAL A 1 200 ? -13.689 1.260 25.684 1.00 88.88 200 VAL A CA 1
ATOM 1557 C C . VAL A 1 200 ? -14.963 1.661 26.423 1.00 88.88 200 VAL A C 1
ATOM 1559 O O . VAL A 1 200 ? -15.159 1.228 27.551 1.00 88.88 200 VAL A O 1
ATOM 1562 N N . GLU A 1 201 ? -15.850 2.415 25.776 1.00 89.19 201 GLU A N 1
ATOM 1563 C CA . GLU A 1 201 ? -17.145 2.815 26.337 1.00 89.19 201 GLU A CA 1
ATOM 1564 C C . GLU A 1 201 ? -18.029 1.604 26.659 1.00 89.19 201 GLU A C 1
ATOM 1566 O O . GLU A 1 201 ? -18.460 1.444 27.799 1.00 89.19 201 GLU A O 1
ATOM 1571 N N . ALA A 1 202 ? -18.190 0.681 25.704 1.00 86.12 202 ALA A N 1
ATOM 1572 C CA . ALA A 1 202 ? -18.937 -0.559 25.919 1.00 86.12 202 ALA A CA 1
ATOM 1573 C C . ALA A 1 202 ? -18.351 -1.397 27.067 1.00 86.12 202 ALA A C 1
ATOM 1575 O O . ALA A 1 202 ? -19.085 -2.046 27.812 1.00 86.12 202 ALA A O 1
ATOM 1576 N N . ARG A 1 203 ? -17.021 -1.378 27.238 1.00 86.44 203 ARG A N 1
ATOM 1577 C CA . ARG A 1 203 ? -16.372 -2.064 28.356 1.00 86.44 203 ARG A CA 1
ATOM 1578 C C . ARG A 1 203 ? -16.638 -1.369 29.691 1.00 86.44 203 ARG A C 1
ATOM 1580 O O . ARG A 1 203 ? -16.949 -2.055 30.654 1.00 86.44 203 ARG A O 1
ATOM 1587 N N . ALA A 1 204 ? -16.578 -0.041 29.736 1.00 88.00 204 ALA A N 1
ATOM 1588 C CA . ALA A 1 204 ? -16.871 0.730 30.941 1.00 88.00 204 ALA A CA 1
ATOM 1589 C C . ALA A 1 204 ? -18.341 0.604 31.382 1.00 88.00 204 ALA A C 1
ATOM 1591 O O . ALA A 1 204 ? -18.636 0.609 32.573 1.00 88.00 204 ALA A O 1
ATOM 1592 N N . GLU A 1 205 ? -19.285 0.482 30.444 1.00 87.00 205 GLU A N 1
ATOM 1593 C CA . GLU A 1 205 ? -20.683 0.153 30.757 1.00 87.00 205 GLU A CA 1
ATOM 1594 C C . GLU A 1 205 ? -20.836 -1.250 31.339 1.00 87.00 205 GLU A C 1
ATOM 1596 O O . GLU A 1 205 ? -21.558 -1.429 32.316 1.00 87.00 205 GLU A O 1
ATOM 1601 N N . TYR A 1 206 ? -20.145 -2.235 30.764 1.00 84.38 206 TYR A N 1
ATOM 1602 C CA . TYR A 1 206 ? -20.126 -3.594 31.297 1.00 84.38 206 TYR A CA 1
ATOM 1603 C C . TYR A 1 206 ? -19.558 -3.635 32.722 1.00 84.38 206 TYR A C 1
ATOM 1605 O O . TYR A 1 206 ? -20.182 -4.213 33.607 1.00 84.38 206 TYR A O 1
ATOM 1613 N N . ASP A 1 207 ? -18.419 -2.978 32.958 1.00 87.12 207 ASP A N 1
ATOM 1614 C CA . ASP A 1 207 ? -17.776 -2.953 34.273 1.00 87.12 207 ASP A CA 1
ATOM 1615 C C . ASP A 1 207 ? -18.655 -2.210 35.313 1.00 87.12 207 ASP A C 1
ATOM 1617 O O . ASP A 1 207 ? -18.732 -2.645 36.460 1.00 87.12 207 ASP A O 1
ATOM 1621 N N . ARG A 1 208 ? -19.398 -1.156 34.917 1.00 86.00 208 ARG A N 1
ATOM 1622 C CA . ARG A 1 208 ? -20.407 -0.492 35.776 1.00 86.00 208 ARG A CA 1
ATOM 1623 C C . ARG A 1 208 ? -21.562 -1.421 36.151 1.00 86.00 208 ARG A C 1
ATOM 1625 O O . ARG A 1 208 ? -21.861 -1.561 37.330 1.00 86.00 208 ARG A O 1
ATOM 1632 N N . LYS A 1 209 ? -22.161 -2.100 35.166 1.00 83.75 209 LYS A N 1
ATOM 1633 C CA . LYS A 1 209 ? -23.252 -3.062 35.406 1.00 83.75 209 LYS A CA 1
ATOM 1634 C C . LYS A 1 209 ? -22.819 -4.229 36.287 1.00 83.75 209 LYS A C 1
ATOM 1636 O O . LYS A 1 209 ? -23.642 -4.768 37.012 1.00 83.75 209 LYS A O 1
ATOM 1641 N N . LEU A 1 210 ? -21.549 -4.627 36.207 1.00 81.50 210 LEU A N 1
ATOM 1642 C CA . LEU A 1 210 ? -20.987 -5.663 37.065 1.00 81.50 210 LEU A CA 1
ATOM 1643 C C . LEU A 1 210 ? -20.803 -5.168 38.509 1.00 81.50 210 LEU A C 1
ATOM 1645 O O . LEU A 1 210 ? -21.115 -5.906 39.431 1.00 81.50 210 LEU A O 1
ATOM 1649 N N . ALA A 1 211 ? -20.342 -3.929 38.707 1.00 81.31 211 ALA A N 1
ATOM 1650 C CA . ALA A 1 211 ? -20.163 -3.335 40.036 1.00 81.31 211 ALA A CA 1
ATOM 1651 C C . ALA A 1 211 ? -21.487 -3.016 40.757 1.00 81.31 211 ALA A C 1
ATOM 1653 O O . ALA A 1 211 ? -21.525 -2.968 41.981 1.00 81.31 211 ALA A O 1
ATOM 1654 N N . GLU A 1 212 ? -22.566 -2.787 40.006 1.00 81.88 212 GLU A N 1
ATOM 1655 C CA . GLU A 1 212 ? -23.919 -2.591 40.543 1.00 81.88 212 GLU A CA 1
ATOM 1656 C C . GLU A 1 212 ? -24.594 -3.908 40.968 1.00 81.88 212 GLU A C 1
ATOM 1658 O O . GLU A 1 212 ? -25.639 -3.867 41.621 1.00 81.88 212 GLU A O 1
ATOM 1663 N N . GLN A 1 213 ? -24.025 -5.076 40.629 1.00 70.88 213 GLN A N 1
ATOM 1664 C CA . GLN A 1 213 ? -24.533 -6.345 41.149 1.00 70.88 213 GLN A CA 1
ATOM 1665 C C . GLN A 1 213 ? -24.175 -6.472 42.637 1.00 70.88 213 GLN A C 1
ATOM 1667 O O . GLN A 1 213 ? -22.995 -6.386 42.977 1.00 70.88 213 GLN A O 1
ATOM 1672 N N . PRO A 1 214 ? -25.162 -6.669 43.534 1.00 65.19 214 PRO A N 1
ATOM 1673 C CA . PRO A 1 214 ? -24.894 -6.840 44.956 1.00 65.19 214 PRO A CA 1
ATOM 1674 C C . PRO A 1 214 ? -23.996 -8.060 45.180 1.00 65.19 214 PRO A C 1
ATOM 1676 O O . PRO A 1 214 ? -24.289 -9.140 44.666 1.00 65.19 214 PRO A O 1
ATOM 1679 N N . ASP A 1 215 ? -22.917 -7.881 45.947 1.00 59.06 215 ASP A N 1
ATOM 1680 C CA . ASP A 1 215 ? -21.994 -8.947 46.342 1.00 59.06 215 ASP A CA 1
ATOM 1681 C C . ASP A 1 215 ? -22.771 -10.125 46.953 1.00 59.06 215 ASP A C 1
ATOM 1683 O O . ASP A 1 215 ? -23.353 -10.019 48.034 1.00 59.06 215 ASP A O 1
ATOM 1687 N N . HIS A 1 216 ? -22.746 -11.273 46.278 1.00 52.19 216 HIS A N 1
ATOM 1688 C CA . HIS A 1 216 ? -23.066 -12.554 46.894 1.00 52.19 216 HIS A CA 1
ATOM 1689 C C . HIS A 1 216 ? -21.866 -12.976 47.756 1.00 52.19 216 HIS A C 1
ATOM 1691 O O . HIS A 1 216 ? -20.959 -13.663 47.281 1.00 52.19 216 HIS A O 1
ATOM 1697 N N . ARG A 1 217 ? -21.841 -12.525 49.012 1.00 43.34 217 ARG A N 1
ATOM 1698 C CA . ARG A 1 217 ? -21.145 -13.226 50.098 1.00 43.34 217 ARG A CA 1
ATOM 1699 C C . ARG A 1 217 ? -22.160 -13.890 51.006 1.00 43.34 217 ARG A C 1
ATOM 1701 O O . ARG A 1 217 ? -23.176 -13.230 51.310 1.00 43.34 217 ARG A O 1
#

Radius of gyration: 40.11 Å; chains: 1; bounding box: 98×46×118 Å

Foldseek 3Di:
DVVVVVVVVVVVVVVVVVVVVVVVVVVVVVVPCPDDDDDDQDDADDQDFLLVVQLVLLVVLLVVLLVQLLQVQLVVVCVVPVVCSVVSSVVVNVAPLSVQLSVLLSVQSSVQSNVCRQPALVSLLVSLQVSLVVSLVSNLVSQCVVVVLVVDDPVVNVVSSVCSNPDVSSVSSSVSSNVSSNVSSNVSNVVSVVSVVVSVVSNVVSVVVNVPPPDPD

Secondary structure (DSSP, 8-state):
-HHHHHHHHHHHHHHHHHHHHHHHHHHHHHHT------PPPPPPPP----HHHHHHHHHHHHHHHHHHHHHHHHHHHHTT-TTHHHHHHHHHHTSHHHHHHHHHHHHHHHHHHHHHTT--HHHHHHHHHHHHHHHHHHHHHHHHHHTTGGGS-HHHHHHHHHHHHH-HHHHHHHHHHHHHHHHHHHHHHHHHHHHHHHHHHHHHHHHHHHHTS----

Organism: NCBI:txid33014